Protein AF-A0A3D4HQH6-F1 (afdb_monomer)

Nearest PDB structures (foldseek):
  6vc6-assembly3_C  TM=8.505E-01  e=1.390E-17  Merdibacter massiliensis
  6vc6-assembly2_B  TM=8.434E-01  e=1.869E-17  Merdibacter massiliensis
  6vc6-assembly4_D  TM=8.491E-01  e=3.382E-17  Merdibacter massiliensis
  6vc6-assembly1_A  TM=8.346E-01  e=3.187E-17  Merdibacter massiliensis
  6wbt-assembly1_C  TM=8.442E-01  e=4.922E-15  metagenomes

Structure (mmCIF, N/CA/C/O backbone):
data_AF-A0A3D4HQH6-F1
#
_entry.id   AF-A0A3D4HQH6-F1
#
loop_
_atom_site.group_PDB
_atom_site.id
_atom_site.type_symbol
_atom_site.label_atom_id
_atom_site.label_alt_id
_atom_site.label_comp_id
_atom_site.label_asym_id
_atom_site.label_entity_id
_atom_site.label_seq_id
_atom_site.pdbx_PDB_ins_code
_atom_site.Cartn_x
_atom_site.Cartn_y
_atom_site.Cartn_z
_atom_site.occupancy
_atom_site.B_iso_or_equiv
_atom_site.auth_seq_id
_atom_site.auth_comp_id
_atom_site.auth_asym_id
_atom_site.auth_atom_id
_atom_site.pdbx_PDB_model_num
ATOM 1 N N . MET A 1 1 ? -10.217 -21.465 -7.083 1.00 57.47 1 MET A N 1
ATOM 2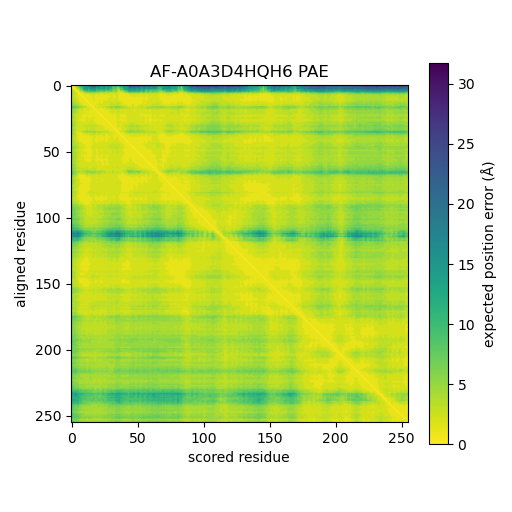 C CA . MET A 1 1 ? -9.020 -20.723 -6.626 1.00 57.47 1 MET A CA 1
ATOM 3 C C . MET A 1 1 ? -7.828 -21.231 -7.415 1.00 57.47 1 MET A C 1
ATOM 5 O O . MET A 1 1 ? -7.822 -22.412 -7.739 1.00 57.47 1 MET A O 1
ATOM 9 N N . LYS A 1 2 ? -6.886 -20.354 -7.784 1.00 69.00 2 LYS A N 1
ATOM 10 C CA . LYS A 1 2 ? -5.636 -20.757 -8.444 1.00 69.00 2 LYS A CA 1
ATOM 11 C C . LYS A 1 2 ? -4.871 -21.681 -7.490 1.00 69.00 2 LYS A C 1
ATOM 13 O O . LYS A 1 2 ? -4.734 -21.342 -6.319 1.00 69.00 2 LYS A O 1
ATOM 18 N N . ASP A 1 3 ? -4.456 -22.848 -7.971 1.00 74.75 3 ASP A N 1
ATOM 19 C CA . ASP A 1 3 ? -3.617 -23.771 -7.204 1.00 74.75 3 ASP A CA 1
ATOM 20 C C . ASP A 1 3 ? -2.158 -23.316 -7.326 1.00 74.75 3 ASP A C 1
ATOM 22 O O . ASP A 1 3 ? -1.603 -23.264 -8.431 1.00 74.75 3 ASP A O 1
ATOM 26 N N . TYR A 1 4 ? -1.563 -22.893 -6.212 1.00 80.31 4 TYR A N 1
ATOM 27 C CA . TYR A 1 4 ? -0.237 -22.282 -6.201 1.00 80.31 4 TYR A CA 1
ATOM 28 C C . TYR A 1 4 ? 0.831 -23.337 -5.926 1.00 80.31 4 TYR A C 1
ATOM 30 O O . TYR A 1 4 ? 1.000 -23.800 -4.804 1.00 80.31 4 TYR A O 1
ATOM 38 N N . LYS A 1 5 ? 1.608 -23.671 -6.960 1.00 84.88 5 LYS A N 1
ATOM 39 C CA . LYS A 1 5 ? 2.820 -24.504 -6.826 1.00 84.88 5 LYS A CA 1
ATOM 40 C C . LYS A 1 5 ? 4.071 -23.695 -6.476 1.00 84.88 5 LYS A C 1
ATOM 42 O O . LYS A 1 5 ? 5.069 -24.255 -6.039 1.00 84.88 5 LYS A O 1
ATOM 47 N N . LYS A 1 6 ? 4.021 -22.392 -6.736 1.00 92.19 6 LYS A N 1
ATOM 48 C CA . LYS A 1 6 ? 5.012 -21.375 -6.390 1.00 92.19 6 LYS A CA 1
ATOM 49 C C . LYS A 1 6 ? 4.301 -20.030 -6.329 1.00 92.19 6 LYS A C 1
ATOM 51 O O . LYS A 1 6 ? 3.263 -19.879 -6.978 1.00 92.19 6 LYS A O 1
ATOM 56 N N . LEU A 1 7 ? 4.876 -19.083 -5.605 1.00 96.31 7 LEU A N 1
ATOM 57 C CA . LEU A 1 7 ? 4.377 -17.722 -5.513 1.00 96.31 7 LEU A CA 1
ATOM 58 C C . LEU A 1 7 ? 5.441 -16.748 -6.016 1.00 96.31 7 LEU A C 1
ATOM 60 O O . LEU A 1 7 ? 6.575 -16.793 -5.546 1.00 96.31 7 LEU A O 1
ATOM 64 N N . LYS A 1 8 ? 5.089 -15.869 -6.958 1.00 97.88 8 LYS A N 1
ATOM 65 C CA . LYS A 1 8 ? 5.950 -14.756 -7.375 1.00 97.88 8 LYS A CA 1
ATOM 66 C C . LYS A 1 8 ? 5.350 -13.421 -6.940 1.00 97.88 8 LYS A C 1
ATOM 68 O O . LYS A 1 8 ? 4.261 -13.056 -7.388 1.00 97.88 8 LYS A O 1
ATOM 73 N N . ILE A 1 9 ? 6.093 -12.677 -6.124 1.00 98.62 9 ILE A N 1
ATOM 74 C CA . ILE A 1 9 ? 5.754 -11.312 -5.716 1.00 98.62 9 ILE A CA 1
ATOM 75 C C . ILE A 1 9 ? 6.767 -10.347 -6.330 1.00 98.62 9 ILE A C 1
ATOM 77 O O . ILE A 1 9 ? 7.974 -10.483 -6.134 1.00 98.62 9 ILE A O 1
ATOM 81 N N . THR A 1 10 ? 6.276 -9.357 -7.064 1.00 98.88 10 THR A N 1
ATOM 82 C CA . THR A 1 10 ? 7.100 -8.307 -7.664 1.00 98.88 10 THR A CA 1
ATOM 83 C C . THR A 1 10 ? 6.857 -6.993 -6.939 1.00 98.88 10 THR A C 1
ATOM 85 O O . THR A 1 10 ? 5.719 -6.560 -6.812 1.00 98.88 10 THR A O 1
ATOM 88 N N . MET A 1 11 ? 7.921 -6.343 -6.480 1.00 98.81 11 MET A N 1
ATOM 89 C CA . MET A 1 11 ? 7.884 -5.032 -5.835 1.00 98.81 11 MET A CA 1
ATOM 90 C C . MET A 1 11 ? 8.456 -3.993 -6.800 1.00 98.81 11 MET A C 1
ATOM 92 O O . MET A 1 11 ? 9.632 -4.069 -7.145 1.00 98.81 11 MET A O 1
ATOM 96 N N . ILE A 1 12 ? 7.638 -3.041 -7.244 1.00 98.81 12 ILE A N 1
ATOM 97 C CA . ILE A 1 12 ? 8.014 -1.971 -8.179 1.00 98.81 12 ILE A CA 1
ATOM 98 C C . ILE A 1 12 ? 8.130 -0.653 -7.409 1.00 98.81 12 ILE A C 1
ATOM 100 O O . ILE A 1 12 ? 7.229 -0.293 -6.648 1.00 98.81 12 ILE A O 1
ATOM 104 N N . GLY A 1 13 ? 9.229 0.073 -7.615 1.00 98.12 13 GLY A N 1
ATOM 105 C CA . GLY A 1 13 ? 9.642 1.162 -6.724 1.00 98.12 13 GLY A CA 1
ATOM 106 C C . GLY A 1 13 ? 10.445 0.641 -5.526 1.00 98.12 13 GLY A C 1
ATOM 107 O O . GLY A 1 13 ? 10.406 1.203 -4.429 1.00 98.12 13 GLY A O 1
ATOM 108 N N . ALA A 1 14 ? 11.139 -0.489 -5.707 1.00 98.19 14 ALA A N 1
ATOM 109 C CA . ALA A 1 14 ? 11.891 -1.152 -4.649 1.00 98.19 14 ALA A CA 1
ATOM 110 C C . ALA A 1 14 ? 13.116 -0.350 -4.175 1.00 98.19 14 ALA A C 1
ATOM 112 O O . ALA A 1 14 ? 13.654 -0.642 -3.112 1.00 98.19 14 ALA A O 1
ATOM 113 N N . GLY A 1 15 ? 13.546 0.688 -4.893 1.00 96.88 15 GLY A N 1
ATOM 114 C CA . GLY A 1 15 ? 14.561 1.640 -4.437 1.00 96.88 15 GLY A CA 1
ATOM 115 C C . GLY A 1 15 ? 14.101 2.509 -3.259 1.00 96.88 15 GLY A C 1
ATOM 116 O O . GLY A 1 15 ? 14.922 3.151 -2.604 1.00 96.88 15 GLY A O 1
ATOM 117 N N . SER A 1 16 ? 12.802 2.515 -2.941 1.00 95.31 16 SER A N 1
ATOM 118 C CA . SER A 1 16 ? 12.267 3.222 -1.779 1.00 95.31 16 SER A CA 1
ATOM 119 C C . SER A 1 16 ? 12.771 2.621 -0.463 1.00 95.31 16 SER A C 1
ATOM 121 O O . SER A 1 16 ? 12.433 1.494 -0.090 1.00 95.31 16 SER A O 1
ATOM 123 N N . THR A 1 17 ? 13.535 3.416 0.287 1.00 91.12 17 THR A N 1
ATOM 124 C CA . THR A 1 17 ? 14.154 3.019 1.561 1.00 91.12 17 THR A CA 1
ATOM 125 C C . THR A 1 17 ? 13.170 2.905 2.723 1.00 91.12 17 THR A C 1
ATOM 127 O O . THR A 1 17 ? 13.521 2.341 3.755 1.00 91.12 17 THR A O 1
ATOM 130 N N . SER A 1 18 ? 11.943 3.410 2.577 1.00 90.12 18 SER A N 1
ATOM 131 C CA . SER A 1 18 ? 10.873 3.228 3.563 1.00 90.12 18 SER A CA 1
ATOM 132 C C . SER A 1 18 ? 9.945 2.067 3.209 1.00 90.12 18 SER A C 1
ATOM 134 O O . SER A 1 18 ? 9.536 1.323 4.095 1.00 90.12 18 SER A O 1
ATOM 136 N N . PHE A 1 19 ? 9.631 1.890 1.923 1.00 95.12 19 PHE A N 1
ATOM 137 C CA . PHE A 1 19 ? 8.688 0.870 1.464 1.00 95.12 19 PHE A CA 1
ATOM 138 C C . PHE A 1 19 ? 9.337 -0.512 1.357 1.00 95.12 19 PHE A C 1
ATOM 140 O O . PHE A 1 19 ? 8.831 -1.471 1.938 1.00 95.12 19 PHE A O 1
ATOM 147 N N . CYS A 1 20 ? 10.471 -0.627 0.654 1.00 96.69 20 CYS A N 1
ATOM 148 C CA . CYS A 1 20 ? 11.048 -1.935 0.353 1.00 96.69 20 CYS A CA 1
ATOM 149 C C . CYS A 1 20 ? 11.423 -2.721 1.619 1.00 96.69 20 CYS A C 1
ATOM 151 O O . CYS A 1 20 ? 11.060 -3.896 1.694 1.00 96.69 20 CYS A O 1
ATOM 153 N N . PRO A 1 21 ? 12.081 -2.125 2.636 1.00 96.00 21 PRO A N 1
ATOM 154 C CA . PRO A 1 21 ? 12.412 -2.853 3.856 1.00 96.00 21 PRO A CA 1
ATOM 155 C C . PRO A 1 21 ? 11.195 -3.374 4.621 1.00 96.00 21 PRO A C 1
ATOM 157 O O . PRO A 1 21 ? 11.196 -4.526 5.052 1.00 96.00 21 PRO A O 1
ATOM 160 N N . ALA A 1 22 ? 10.157 -2.547 4.767 1.00 95.06 22 ALA A N 1
ATOM 161 C CA . ALA A 1 22 ? 8.958 -2.901 5.520 1.00 95.06 22 ALA A CA 1
ATOM 162 C C . ALA A 1 22 ? 8.174 -4.019 4.820 1.00 95.06 22 ALA A C 1
ATOM 164 O O . ALA A 1 22 ? 7.944 -5.074 5.404 1.00 95.06 22 ALA A O 1
ATOM 165 N N . THR A 1 23 ? 7.859 -3.833 3.535 1.00 96.88 23 THR A N 1
ATOM 166 C CA . THR A 1 23 ? 7.094 -4.813 2.757 1.00 96.88 23 THR A CA 1
ATOM 167 C C . THR A 1 23 ? 7.841 -6.137 2.607 1.00 96.88 23 THR A C 1
ATOM 169 O O . THR A 1 23 ? 7.234 -7.196 2.742 1.00 96.88 23 THR A O 1
ATOM 172 N N . LEU A 1 24 ? 9.160 -6.110 2.387 1.00 97.62 24 LEU A N 1
ATOM 173 C CA . LEU A 1 24 ? 9.946 -7.342 2.344 1.00 97.62 24 LEU A CA 1
ATOM 174 C C . LEU A 1 24 ? 9.956 -8.053 3.703 1.00 97.62 24 LEU A C 1
ATOM 176 O O . LEU A 1 24 ? 9.835 -9.274 3.745 1.00 97.62 24 LEU A O 1
ATOM 180 N N . SER A 1 25 ? 10.082 -7.311 4.806 1.00 96.38 25 SER A N 1
ATOM 181 C CA . SER A 1 25 ? 10.057 -7.900 6.150 1.00 96.38 25 SER A CA 1
ATOM 182 C C . SER A 1 25 ? 8.733 -8.615 6.419 1.00 96.38 25 SER A C 1
ATOM 184 O O . SER A 1 25 ? 8.753 -9.761 6.862 1.00 96.38 25 SER A O 1
ATOM 186 N N . ASP A 1 26 ? 7.598 -8.006 6.067 1.00 96.31 26 ASP A N 1
ATOM 187 C CA . ASP A 1 26 ? 6.2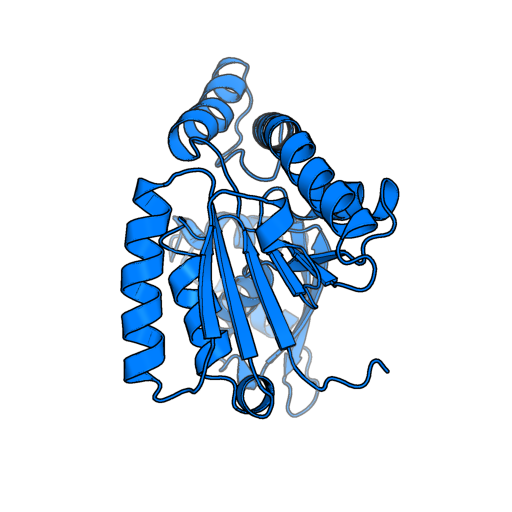80 -8.639 6.205 1.00 96.31 26 ASP A CA 1
ATOM 188 C C . ASP A 1 26 ? 6.172 -9.931 5.378 1.00 96.31 26 ASP A C 1
ATOM 190 O O . ASP A 1 26 ? 5.642 -10.939 5.852 1.00 96.31 26 ASP A O 1
ATOM 194 N N . ILE A 1 27 ? 6.732 -9.939 4.161 1.00 97.06 27 ILE A N 1
ATOM 195 C CA . ILE A 1 27 ? 6.782 -11.138 3.314 1.00 97.06 27 ILE A CA 1
ATOM 196 C C . ILE A 1 27 ? 7.614 -12.245 3.976 1.00 97.06 27 ILE A C 1
ATOM 198 O O . ILE A 1 27 ? 7.174 -13.392 4.029 1.00 97.06 27 ILE A O 1
ATOM 202 N N . LEU A 1 28 ? 8.800 -11.924 4.500 1.00 96.75 28 LEU A N 1
ATOM 203 C CA . LEU A 1 28 ? 9.715 -12.904 5.104 1.00 96.75 28 LEU A CA 1
ATOM 204 C C . LEU A 1 28 ? 9.227 -13.438 6.459 1.00 96.75 28 LEU A C 1
ATOM 206 O O . LEU A 1 28 ? 9.518 -14.581 6.821 1.00 96.75 28 LEU A O 1
ATOM 210 N N . LEU A 1 29 ? 8.478 -12.628 7.207 1.00 96.44 29 LEU A N 1
ATOM 211 C CA . LEU A 1 29 ? 7.930 -13.000 8.512 1.00 96.44 29 LEU A CA 1
ATOM 212 C C . LEU A 1 29 ? 6.599 -13.758 8.411 1.00 96.44 29 LEU A C 1
ATOM 214 O O . LEU A 1 29 ? 6.167 -14.360 9.390 1.00 96.44 29 LEU A O 1
ATOM 218 N N . SER A 1 30 ? 5.961 -13.784 7.240 1.00 96.50 30 SER A N 1
ATOM 219 C CA . SER A 1 30 ? 4.716 -14.525 7.034 1.00 96.50 30 SER A CA 1
ATOM 220 C C . SER A 1 30 ? 4.961 -16.023 6.835 1.00 96.50 30 SER A C 1
ATOM 222 O O . SER A 1 30 ? 5.390 -16.457 5.764 1.00 96.50 30 SER A O 1
ATOM 224 N N . ASP A 1 31 ? 4.612 -16.847 7.824 1.00 94.44 31 ASP A N 1
ATOM 225 C CA . ASP A 1 31 ? 4.693 -18.311 7.695 1.00 94.44 31 ASP A CA 1
ATOM 226 C C . ASP A 1 31 ? 3.833 -18.852 6.546 1.00 94.44 31 ASP A C 1
ATOM 228 O O . ASP A 1 31 ? 4.219 -19.806 5.874 1.00 94.44 31 ASP A O 1
ATOM 232 N N . LEU A 1 32 ? 2.691 -18.213 6.272 1.00 93.38 32 LEU A N 1
ATOM 233 C CA . LEU A 1 32 ? 1.809 -18.613 5.179 1.00 93.38 32 LEU A CA 1
ATOM 234 C C . LEU A 1 32 ? 2.486 -18.431 3.816 1.00 93.38 32 LEU A C 1
ATOM 236 O O . LEU A 1 32 ? 2.475 -19.356 3.006 1.00 93.38 32 LEU A O 1
ATOM 240 N N . LEU A 1 33 ? 3.089 -17.266 3.558 1.00 94.19 33 LEU A N 1
ATOM 241 C CA . LEU A 1 33 ? 3.754 -17.002 2.277 1.00 94.19 33 LEU A CA 1
ATOM 242 C C . LEU A 1 33 ? 4.981 -17.898 2.083 1.00 94.19 33 LEU A C 1
ATOM 244 O O . LEU A 1 33 ? 5.215 -18.382 0.979 1.00 94.19 33 LEU A O 1
ATOM 248 N N . ASN A 1 34 ? 5.717 -18.165 3.164 1.00 94.00 34 ASN A N 1
ATOM 249 C CA . ASN A 1 34 ? 6.915 -19.006 3.147 1.00 94.00 34 ASN A CA 1
ATOM 250 C C . ASN A 1 34 ? 6.609 -20.516 3.216 1.00 94.00 34 ASN A C 1
ATOM 252 O O . ASN A 1 34 ? 7.533 -21.325 3.200 1.00 94.00 34 ASN A O 1
ATOM 256 N N . SER A 1 35 ? 5.333 -20.918 3.271 1.00 92.88 35 SER A N 1
ATOM 257 C CA . SER A 1 35 ? 4.930 -22.330 3.164 1.00 92.88 35 SER A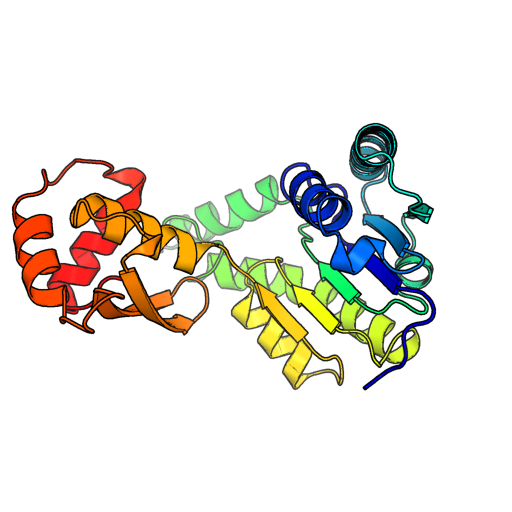 CA 1
ATOM 258 C C . SER A 1 35 ? 5.000 -22.875 1.728 1.00 92.88 35 SER A C 1
ATOM 260 O O . SER A 1 35 ? 4.926 -24.087 1.520 1.00 92.88 35 SER A O 1
ATOM 262 N N . LEU A 1 36 ? 5.159 -21.989 0.738 1.00 92.62 36 LEU A N 1
ATOM 263 C CA . LEU A 1 36 ? 5.304 -22.306 -0.682 1.00 92.62 36 LEU A CA 1
ATOM 264 C C . LEU A 1 36 ? 6.668 -21.827 -1.201 1.00 92.62 36 LEU A C 1
ATOM 266 O O . LEU A 1 36 ? 7.225 -20.877 -0.649 1.00 92.62 36 LEU A O 1
ATOM 270 N N . PRO A 1 37 ? 7.182 -22.399 -2.308 1.00 95.38 37 PRO A N 1
ATOM 271 C CA . PRO A 1 37 ? 8.332 -21.830 -3.003 1.00 95.38 37 PRO A CA 1
ATOM 272 C C . PRO A 1 37 ? 8.058 -20.373 -3.397 1.00 95.38 37 PRO A C 1
ATOM 274 O O . PRO A 1 37 ? 7.161 -20.105 -4.205 1.00 95.38 37 PRO A O 1
ATOM 277 N N . LEU A 1 38 ? 8.829 -19.447 -2.827 1.00 97.06 38 LEU A N 1
ATOM 278 C CA . LEU A 1 38 ? 8.626 -18.008 -2.964 1.00 97.06 38 LEU A CA 1
ATOM 279 C C . LEU A 1 38 ? 9.722 -17.386 -3.837 1.00 97.06 38 LEU A C 1
ATOM 281 O O . LEU A 1 38 ? 10.916 -17.546 -3.588 1.00 97.06 38 LEU A O 1
ATOM 285 N N . GLU A 1 39 ? 9.306 -16.644 -4.858 1.00 98.12 39 GLU A N 1
ATOM 286 C CA . GLU A 1 39 ? 10.163 -15.790 -5.674 1.00 98.12 39 GLU A CA 1
ATOM 287 C C . GLU A 1 39 ? 9.802 -14.323 -5.419 1.00 98.12 39 GLU A C 1
ATOM 289 O O . GLU A 1 39 ? 8.646 -13.928 -5.579 1.00 98.12 39 GLU A O 1
ATOM 294 N N . VAL A 1 40 ? 10.791 -13.510 -5.046 1.00 98.62 40 VAL A N 1
ATOM 295 C CA . VAL A 1 40 ? 10.628 -12.066 -4.846 1.00 98.62 40 VAL A CA 1
ATOM 296 C C . VAL A 1 40 ? 11.494 -11.323 -5.853 1.00 98.62 40 VAL A C 1
ATOM 298 O O . VAL A 1 40 ? 12.708 -11.519 -5.909 1.00 98.62 40 VAL A O 1
ATOM 301 N N . CYS A 1 41 ? 10.863 -10.459 -6.643 1.00 98.81 41 CYS A N 1
ATOM 302 C CA . CYS A 1 41 ? 11.536 -9.589 -7.598 1.00 98.81 41 CYS A CA 1
ATOM 303 C C . CYS A 1 41 ? 11.492 -8.141 -7.108 1.00 98.81 41 CYS A C 1
ATOM 305 O O . CYS A 1 41 ? 10.408 -7.589 -6.924 1.00 98.81 41 CYS A O 1
ATOM 307 N N . LEU A 1 42 ? 12.653 -7.508 -6.968 1.00 98.81 42 LEU A N 1
ATOM 308 C CA . LEU A 1 42 ? 12.772 -6.076 -6.704 1.00 98.81 42 LEU A CA 1
ATOM 309 C C . LEU A 1 42 ? 13.007 -5.333 -8.019 1.00 98.81 42 LEU A C 1
ATOM 311 O O . LEU A 1 42 ? 13.970 -5.611 -8.730 1.00 98.81 42 LEU A O 1
ATOM 315 N N . MET A 1 43 ? 12.140 -4.385 -8.350 1.00 98.81 43 MET A N 1
ATOM 316 C CA . MET A 1 43 ? 12.259 -3.582 -9.560 1.00 98.81 43 MET A CA 1
ATOM 317 C C . MET A 1 43 ? 12.254 -2.096 -9.225 1.00 98.81 43 MET A C 1
ATOM 319 O O . MET A 1 43 ? 11.434 -1.614 -8.441 1.00 98.81 43 MET A O 1
ATOM 323 N N . ASP A 1 44 ? 13.185 -1.374 -9.833 1.00 98.62 44 ASP A N 1
ATOM 324 C CA . ASP A 1 44 ? 13.224 0.083 -9.835 1.00 98.62 44 ASP A CA 1
ATOM 325 C C . ASP A 1 44 ? 13.850 0.575 -11.144 1.00 98.62 44 ASP A C 1
ATOM 327 O O . ASP A 1 44 ? 14.523 -0.186 -11.834 1.00 98.62 44 ASP A O 1
ATOM 331 N N . ILE A 1 45 ? 13.650 1.843 -11.485 1.00 97.81 45 ILE A N 1
ATOM 332 C CA . ILE A 1 45 ? 14.334 2.486 -12.613 1.00 97.81 45 ILE A CA 1
ATOM 333 C C . ILE A 1 45 ? 15.666 3.115 -12.177 1.00 97.81 45 ILE A C 1
ATOM 335 O O . ILE A 1 45 ? 16.571 3.272 -12.998 1.00 97.81 45 ILE A O 1
ATOM 339 N N . ASP A 1 46 ? 15.815 3.446 -10.890 1.00 97.81 46 ASP A N 1
ATOM 340 C CA . ASP A 1 46 ? 17.064 3.939 -10.316 1.00 97.81 46 ASP A CA 1
ATOM 341 C C . ASP A 1 46 ? 17.939 2.763 -9.872 1.00 97.81 46 ASP A C 1
ATOM 343 O O . ASP A 1 46 ? 17.734 2.131 -8.831 1.00 97.81 46 ASP A O 1
ATOM 347 N N . LYS A 1 47 ? 18.982 2.503 -10.664 1.00 98.12 47 LYS A N 1
ATOM 348 C CA . LYS A 1 47 ? 19.958 1.445 -10.398 1.00 98.12 47 LYS A CA 1
ATOM 349 C C . LYS A 1 47 ? 20.627 1.576 -9.032 1.00 98.12 47 LYS A C 1
ATOM 351 O O . LYS A 1 47 ? 20.804 0.572 -8.348 1.00 98.12 47 LYS A O 1
ATOM 356 N N . ARG A 1 48 ? 21.010 2.787 -8.628 1.00 97.44 48 ARG A N 1
ATOM 357 C CA . ARG A 1 48 ? 21.745 3.002 -7.378 1.00 97.44 48 ARG A CA 1
ATOM 358 C C . ARG A 1 48 ? 20.839 2.746 -6.179 1.00 97.44 48 ARG A C 1
ATOM 360 O O . ARG A 1 48 ? 21.272 2.119 -5.214 1.00 97.44 48 ARG A O 1
ATOM 367 N N . ALA A 1 49 ? 19.599 3.222 -6.234 1.00 96.81 49 ALA A N 1
ATOM 368 C CA . ALA A 1 49 ? 18.620 2.952 -5.188 1.00 96.81 49 ALA A CA 1
ATOM 369 C C . ALA A 1 49 ? 18.313 1.445 -5.100 1.00 96.81 49 ALA A C 1
ATOM 371 O O . ALA A 1 49 ? 18.320 0.872 -4.008 1.00 96.81 49 ALA A O 1
ATOM 372 N N . LEU A 1 50 ? 18.142 0.780 -6.248 1.00 98.38 50 LEU A N 1
ATOM 373 C CA . LEU A 1 50 ? 17.886 -0.657 -6.309 1.00 98.38 50 LEU A CA 1
ATOM 374 C C . LEU A 1 50 ? 19.043 -1.498 -5.757 1.00 98.38 50 LEU A C 1
ATOM 376 O O . LEU A 1 50 ? 18.796 -2.485 -5.067 1.00 98.38 50 LEU A O 1
ATOM 380 N N . GLU A 1 51 ? 20.296 -1.122 -6.023 1.00 98.19 51 GLU A N 1
ATOM 381 C CA . GLU A 1 51 ? 21.482 -1.793 -5.469 1.00 98.19 51 GLU A CA 1
ATOM 382 C C . GLU A 1 51 ? 21.471 -1.772 -3.932 1.00 98.19 51 GLU A C 1
ATOM 384 O O . GLU A 1 51 ? 21.720 -2.798 -3.295 1.00 98.19 51 GLU A O 1
ATOM 389 N N . VAL A 1 52 ? 21.115 -0.632 -3.326 1.00 97.81 52 VAL A N 1
ATOM 390 C CA . VAL A 1 52 ? 21.002 -0.497 -1.864 1.00 97.81 52 VAL A CA 1
ATOM 391 C C . VAL A 1 52 ? 19.907 -1.411 -1.315 1.00 97.81 52 VAL A C 1
ATOM 393 O O . VAL A 1 52 ? 20.151 -2.167 -0.371 1.00 97.81 52 VAL A O 1
ATOM 396 N N . SER A 1 53 ? 18.718 -1.381 -1.919 1.00 97.81 53 SER A N 1
ATOM 397 C CA . SER A 1 53 ? 17.597 -2.224 -1.495 1.00 97.81 53 SER A CA 1
ATOM 398 C C . SER A 1 53 ? 17.861 -3.714 -1.706 1.00 97.81 53 SER A C 1
ATOM 400 O O . SER A 1 53 ? 17.500 -4.519 -0.852 1.00 97.81 53 SER A O 1
ATOM 402 N N . THR A 1 54 ? 18.549 -4.093 -2.786 1.00 98.19 54 THR A N 1
ATOM 403 C CA . THR A 1 54 ? 18.939 -5.487 -3.054 1.00 98.19 54 THR A CA 1
ATOM 404 C C . THR A 1 54 ? 19.903 -5.987 -1.981 1.00 98.19 54 THR A C 1
ATOM 406 O O . THR A 1 54 ? 19.661 -7.028 -1.376 1.00 98.19 54 THR A O 1
ATOM 409 N N . ALA A 1 55 ? 20.940 -5.208 -1.657 1.00 97.75 55 ALA A N 1
ATOM 410 C CA . ALA A 1 55 ? 21.899 -5.570 -0.615 1.00 97.75 55 ALA A CA 1
ATOM 411 C C . ALA A 1 55 ? 21.254 -5.671 0.780 1.00 97.75 55 ALA A C 1
ATOM 413 O O . ALA A 1 55 ? 21.668 -6.487 1.608 1.00 97.75 55 ALA A O 1
ATOM 414 N N . TYR A 1 56 ? 20.247 -4.839 1.066 1.00 97.44 56 TYR A N 1
ATOM 415 C CA . TYR A 1 56 ? 19.428 -4.979 2.269 1.00 97.44 56 TYR A CA 1
ATOM 416 C C . TYR A 1 56 ? 18.618 -6.282 2.236 1.00 97.44 56 TYR A C 1
ATOM 418 O O . TYR A 1 56 ? 18.651 -7.054 3.194 1.00 97.44 56 TYR A O 1
ATOM 426 N N . ALA A 1 57 ? 17.931 -6.543 1.125 1.00 97.69 57 ALA A N 1
ATOM 427 C CA . ALA A 1 57 ? 17.037 -7.676 0.967 1.00 97.69 57 ALA A CA 1
ATOM 428 C C . ALA A 1 57 ? 17.760 -9.024 1.079 1.00 97.69 57 ALA A C 1
ATOM 430 O O . ALA A 1 57 ? 17.290 -9.912 1.785 1.00 97.69 57 ALA A O 1
ATOM 431 N N . GLU A 1 58 ? 18.941 -9.157 0.476 1.00 97.06 58 GLU A N 1
ATOM 432 C CA . GLU A 1 58 ? 19.780 -10.356 0.591 1.00 97.06 58 GLU A CA 1
ATOM 433 C C . GLU A 1 58 ? 20.167 -10.648 2.048 1.00 97.06 58 GLU A C 1
ATOM 435 O O . GLU A 1 58 ? 20.121 -11.794 2.504 1.00 97.06 58 GLU A O 1
ATOM 440 N N . LYS A 1 59 ? 20.507 -9.604 2.817 1.00 97.12 59 LYS A N 1
ATOM 441 C CA . LYS A 1 59 ? 20.797 -9.745 4.250 1.00 97.12 59 LYS A CA 1
ATOM 442 C C . LYS A 1 59 ? 19.548 -10.125 5.037 1.00 97.12 59 LYS A C 1
ATOM 444 O O . LYS A 1 59 ? 19.638 -10.986 5.906 1.00 97.12 59 LYS A O 1
ATOM 449 N N . ALA A 1 60 ? 18.407 -9.506 4.735 1.00 96.94 60 ALA A N 1
ATOM 450 C CA . ALA A 1 60 ? 17.141 -9.793 5.400 1.00 96.94 60 ALA A CA 1
ATOM 451 C C . ALA A 1 60 ? 16.712 -11.254 5.190 1.00 96.94 60 ALA A C 1
ATOM 453 O O . ALA A 1 60 ? 16.396 -11.929 6.164 1.00 96.94 60 ALA A O 1
ATOM 454 N N . VAL A 1 61 ? 16.797 -11.772 3.957 1.00 96.56 61 VAL A N 1
ATOM 455 C CA . VAL A 1 61 ? 16.509 -13.184 3.637 1.00 96.56 61 VAL A CA 1
ATOM 456 C C . VAL A 1 61 ? 17.413 -14.121 4.437 1.00 96.56 61 VAL A C 1
ATOM 458 O O . VAL A 1 61 ? 16.928 -15.071 5.048 1.00 96.56 61 VAL A O 1
ATOM 461 N N . LYS A 1 62 ? 18.720 -13.826 4.493 1.00 95.50 62 LYS A N 1
ATOM 462 C CA . LYS A 1 62 ? 19.682 -14.631 5.257 1.00 95.50 62 LYS A CA 1
ATOM 463 C C . LYS A 1 62 ? 19.374 -14.641 6.756 1.00 95.50 62 LYS A C 1
ATOM 465 O O . LYS A 1 62 ? 19.483 -15.687 7.380 1.00 95.50 62 LYS A O 1
ATOM 470 N N . ILE A 1 63 ? 19.022 -13.489 7.329 1.00 96.50 63 ILE A N 1
ATOM 471 C CA . ILE A 1 63 ? 18.691 -13.357 8.757 1.00 96.50 63 ILE A CA 1
ATOM 472 C C . ILE A 1 63 ? 17.372 -14.059 9.087 1.00 96.50 63 ILE A C 1
ATOM 474 O O . ILE A 1 63 ? 17.258 -14.664 10.146 1.00 96.50 63 ILE A O 1
ATOM 478 N N . ALA A 1 64 ? 16.386 -13.977 8.195 1.00 94.94 64 ALA A N 1
ATOM 479 C CA . ALA A 1 64 ? 15.090 -14.622 8.374 1.00 94.94 64 ALA A CA 1
ATOM 480 C C . ALA A 1 64 ? 15.137 -16.148 8.168 1.00 94.94 64 ALA A C 1
ATOM 482 O O . ALA A 1 64 ? 14.135 -16.812 8.416 1.00 94.94 64 ALA A O 1
ATOM 483 N N . GLU A 1 65 ? 16.268 -16.688 7.692 1.00 94.44 65 GLU A N 1
ATOM 484 C CA . GLU A 1 65 ? 16.475 -18.116 7.416 1.00 94.44 65 GLU A CA 1
ATOM 485 C C . GLU A 1 65 ? 15.378 -18.715 6.511 1.00 94.44 65 GLU A C 1
ATOM 487 O O . GLU A 1 65 ? 14.942 -19.853 6.686 1.00 94.44 65 GLU A O 1
ATOM 492 N N . ARG A 1 66 ? 14.916 -17.934 5.523 1.00 91.12 66 ARG A N 1
ATOM 493 C CA . ARG A 1 66 ? 13.890 -18.353 4.555 1.00 91.12 66 ARG A CA 1
ATOM 494 C C . ARG A 1 66 ? 14.512 -18.768 3.222 1.00 91.12 66 ARG A C 1
ATOM 496 O O . ARG A 1 66 ? 15.432 -18.117 2.729 1.00 91.12 66 ARG A O 1
ATOM 503 N N . ASP A 1 67 ? 13.955 -19.806 2.602 1.00 91.06 67 ASP A N 1
ATOM 504 C CA . ASP A 1 67 ? 14.315 -20.244 1.247 1.00 91.06 67 ASP A CA 1
ATOM 505 C C . ASP A 1 67 ? 13.530 -19.439 0.197 1.00 91.06 67 ASP A C 1
ATOM 507 O O . ASP A 1 67 ? 12.512 -19.880 -0.340 1.00 91.06 67 ASP A O 1
ATOM 511 N N . VAL A 1 68 ? 13.967 -18.196 -0.029 1.00 95.88 68 VAL A N 1
ATOM 512 C CA . VAL A 1 68 ? 13.350 -17.261 -0.981 1.00 95.88 68 VAL A CA 1
ATOM 513 C C . VAL A 1 68 ? 14.281 -17.022 -2.156 1.00 95.88 68 VAL A C 1
ATOM 515 O O . VAL A 1 68 ? 15.420 -16.579 -1.995 1.00 95.88 68 VAL A O 1
ATOM 518 N N . LYS A 1 69 ? 13.765 -17.218 -3.370 1.00 97.19 69 LYS A N 1
ATOM 519 C CA . LYS A 1 69 ? 14.461 -16.814 -4.589 1.00 97.19 69 LYS A CA 1
ATOM 520 C C . LYS A 1 69 ? 14.311 -15.305 -4.787 1.00 97.19 69 LYS A C 1
ATOM 522 O O . LYS A 1 69 ? 13.338 -14.839 -5.378 1.00 97.19 69 LYS A O 1
ATOM 527 N N . LEU A 1 70 ? 15.288 -14.551 -4.300 1.00 98.19 70 LEU A N 1
ATOM 528 C CA . LEU A 1 70 ? 15.364 -13.098 -4.440 1.00 98.19 70 LEU A CA 1
ATOM 529 C C . LEU A 1 70 ? 16.180 -12.704 -5.678 1.00 98.19 70 LEU A C 1
ATOM 531 O O . LEU A 1 70 ? 17.250 -13.259 -5.922 1.00 98.19 70 LEU A O 1
ATOM 535 N N . TRP A 1 71 ? 15.701 -11.724 -6.439 1.00 98.62 71 TRP A N 1
ATOM 536 C CA . TRP A 1 71 ? 16.471 -11.089 -7.510 1.00 98.62 71 TRP A CA 1
ATOM 537 C C . TRP A 1 71 ? 15.974 -9.668 -7.783 1.00 98.62 71 TRP A C 1
ATOM 539 O O . TRP A 1 71 ? 14.892 -9.282 -7.337 1.00 98.62 71 TRP A O 1
ATOM 549 N N . SER A 1 72 ? 16.766 -8.882 -8.511 1.00 98.75 72 SER A N 1
ATOM 550 C CA . SER A 1 72 ? 16.411 -7.512 -8.873 1.00 98.75 72 SER A CA 1
ATOM 551 C C . SER A 1 72 ? 16.656 -7.200 -10.347 1.00 98.75 72 SER A C 1
ATOM 553 O O . SER A 1 72 ? 17.449 -7.865 -11.017 1.00 98.75 72 SER A O 1
ATOM 555 N N . THR A 1 73 ? 15.926 -6.222 -10.884 1.00 98.81 73 THR A N 1
ATOM 556 C CA . THR A 1 73 ? 16.006 -5.819 -12.295 1.00 98.81 73 THR A CA 1
ATOM 557 C C . THR A 1 73 ? 15.588 -4.367 -12.503 1.00 98.81 73 THR A C 1
ATOM 559 O O . THR A 1 73 ? 14.820 -3.818 -11.719 1.00 98.81 73 THR A O 1
ATOM 562 N N . LEU A 1 74 ? 16.062 -3.766 -13.596 1.00 98.75 74 LEU A N 1
ATOM 563 C CA . LEU A 1 74 ? 15.571 -2.477 -14.103 1.00 98.75 74 LEU A CA 1
ATOM 564 C C . LEU A 1 74 ? 14.490 -2.645 -15.184 1.00 98.75 74 LEU A C 1
ATOM 566 O O . LEU A 1 74 ? 13.906 -1.671 -15.646 1.00 98.75 74 LEU A O 1
ATOM 570 N N . ASP A 1 75 ? 14.253 -3.883 -15.619 1.00 98.75 75 ASP A N 1
ATOM 571 C CA . ASP A 1 75 ? 13.340 -4.228 -16.704 1.00 98.75 75 ASP A CA 1
ATOM 572 C C . ASP A 1 75 ? 11.958 -4.601 -16.154 1.00 98.75 75 ASP A C 1
ATOM 574 O O . ASP A 1 75 ? 11.809 -5.573 -15.404 1.00 98.75 75 ASP A O 1
ATOM 578 N N . LEU A 1 76 ? 10.949 -3.808 -16.522 1.00 98.81 76 LEU A N 1
ATOM 579 C CA . LEU A 1 76 ? 9.573 -3.971 -16.056 1.00 98.81 76 LEU A CA 1
ATOM 580 C C . LEU A 1 76 ? 8.972 -5.309 -16.505 1.00 98.81 76 LEU A C 1
ATOM 582 O O . LEU A 1 76 ? 8.351 -5.999 -15.698 1.00 98.81 76 LEU A O 1
ATOM 586 N N . ASP A 1 77 ? 9.191 -5.707 -17.757 1.00 98.81 77 ASP A N 1
ATOM 587 C CA . ASP A 1 77 ? 8.603 -6.919 -18.332 1.00 98.81 77 ASP A CA 1
ATOM 588 C C . ASP A 1 77 ? 9.113 -8.174 -17.632 1.00 98.81 77 ASP A C 1
ATOM 590 O O . ASP A 1 77 ? 8.331 -9.033 -17.218 1.00 98.81 77 ASP A O 1
ATOM 594 N N . ALA A 1 78 ? 10.426 -8.268 -17.433 1.00 98.69 78 ALA A N 1
ATOM 595 C CA . ALA A 1 78 ? 11.053 -9.323 -16.657 1.00 98.69 78 ALA A CA 1
ATOM 596 C C . ALA A 1 78 ? 10.467 -9.367 -15.241 1.00 98.69 78 ALA A C 1
ATOM 598 O O . ALA A 1 78 ? 10.117 -10.450 -14.746 1.00 98.69 78 ALA A O 1
ATOM 599 N N . ALA A 1 79 ? 10.318 -8.200 -14.607 1.00 98.75 79 ALA A N 1
ATOM 600 C CA . ALA A 1 79 ? 9.788 -8.090 -13.258 1.00 98.75 79 ALA A CA 1
ATOM 601 C C . ALA A 1 79 ? 8.355 -8.630 -13.163 1.00 98.75 79 ALA A C 1
ATOM 603 O O . ALA A 1 79 ? 8.091 -9.497 -12.326 1.00 98.75 79 ALA A O 1
ATOM 604 N N . VAL A 1 80 ? 7.437 -8.197 -14.032 1.00 98.75 80 VAL A N 1
ATOM 605 C CA . VAL A 1 80 ? 6.014 -8.575 -13.935 1.00 98.75 80 VAL A CA 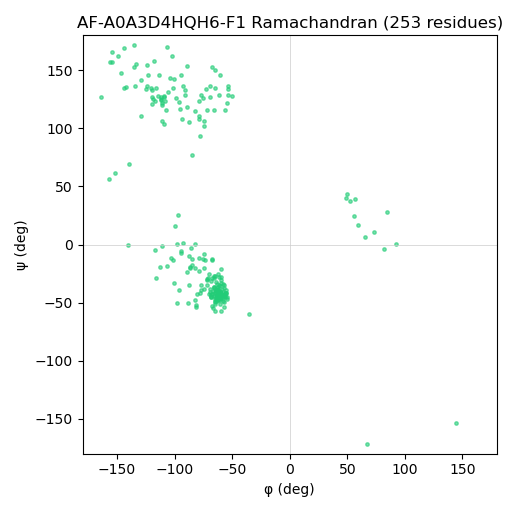1
ATOM 606 C C . VAL A 1 80 ? 5.692 -9.943 -14.535 1.00 98.75 80 VAL A C 1
ATOM 608 O O . VAL A 1 80 ? 4.691 -10.550 -14.158 1.00 98.75 80 VAL A O 1
ATOM 611 N N . LYS A 1 81 ? 6.536 -10.486 -15.421 1.00 98.56 81 LYS A N 1
ATOM 612 C CA . LYS A 1 81 ? 6.269 -11.757 -16.110 1.00 98.56 81 LYS A CA 1
ATOM 613 C C . LYS A 1 81 ? 5.968 -12.898 -15.146 1.00 98.56 81 LYS A C 1
ATOM 615 O O . LYS A 1 81 ? 6.809 -13.258 -14.319 1.00 98.56 81 LYS A O 1
ATOM 620 N N . ASN A 1 82 ? 4.792 -13.510 -15.303 1.00 96.88 82 ASN A N 1
ATOM 621 C CA . ASN A 1 82 ? 4.276 -14.574 -14.437 1.00 96.88 82 ASN A CA 1
ATOM 622 C C . ASN A 1 82 ? 4.203 -14.206 -12.940 1.00 96.88 82 ASN A C 1
ATOM 624 O O . ASN A 1 82 ? 4.285 -15.106 -12.104 1.00 96.88 82 ASN A O 1
ATOM 628 N N . ALA A 1 83 ? 4.110 -12.921 -12.583 1.00 98.25 83 ALA A N 1
ATOM 629 C CA . ALA A 1 83 ? 3.846 -12.519 -11.205 1.00 98.25 83 ALA A CA 1
ATOM 630 C C . ALA A 1 83 ? 2.445 -12.976 -10.765 1.00 98.25 83 ALA A C 1
ATOM 632 O O . ALA A 1 83 ? 1.530 -13.092 -11.580 1.00 98.25 83 ALA A O 1
ATOM 633 N N . ASP A 1 84 ? 2.285 -13.236 -9.472 1.00 97.69 84 ASP A N 1
ATOM 634 C CA . ASP A 1 84 ? 0.985 -13.480 -8.839 1.00 97.69 84 ASP A CA 1
ATOM 635 C C . ASP A 1 84 ? 0.492 -12.225 -8.111 1.00 97.69 84 ASP A C 1
ATOM 637 O O . ASP A 1 84 ? -0.705 -11.933 -8.091 1.00 97.69 84 ASP A O 1
ATOM 641 N N . PHE A 1 85 ? 1.434 -11.455 -7.566 1.00 98.38 85 PHE A N 1
ATOM 642 C CA . PHE A 1 85 ? 1.196 -10.161 -6.942 1.00 98.38 85 PHE A CA 1
ATOM 643 C C . PHE A 1 85 ? 2.236 -9.157 -7.426 1.00 98.38 85 PHE A C 1
ATOM 645 O O . PHE A 1 85 ? 3.430 -9.461 -7.482 1.00 98.38 85 PHE A O 1
ATOM 652 N N . VAL A 1 86 ? 1.782 -7.951 -7.743 1.00 98.81 86 VAL A N 1
ATOM 653 C CA . VAL A 1 86 ? 2.629 -6.802 -8.057 1.00 98.81 86 VAL A CA 1
ATOM 654 C C . VAL A 1 86 ? 2.313 -5.714 -7.041 1.00 98.81 86 VAL A C 1
ATOM 656 O O . VAL A 1 86 ? 1.166 -5.297 -6.926 1.00 98.81 86 VAL A O 1
ATOM 659 N N . ILE A 1 87 ? 3.311 -5.276 -6.279 1.00 98.75 87 ILE A N 1
ATOM 660 C CA . ILE A 1 87 ? 3.174 -4.249 -5.245 1.00 98.75 87 ILE A CA 1
ATOM 661 C C . ILE A 1 87 ? 3.908 -2.994 -5.715 1.00 98.75 87 ILE A C 1
ATOM 663 O O . ILE A 1 87 ? 5.105 -3.059 -5.994 1.00 98.75 87 ILE A O 1
ATOM 667 N N . THR A 1 88 ? 3.215 -1.860 -5.813 1.00 98.50 88 THR A N 1
ATOM 668 C CA . THR A 1 88 ? 3.770 -0.617 -6.377 1.00 98.50 88 THR A CA 1
ATOM 669 C C . THR A 1 88 ? 3.894 0.488 -5.338 1.00 98.50 88 THR A C 1
ATOM 671 O O . THR A 1 88 ? 2.911 0.879 -4.710 1.00 98.50 88 THR A O 1
ATOM 674 N N . ALA A 1 89 ? 5.082 1.074 -5.228 1.00 97.44 89 ALA A N 1
ATOM 675 C CA . ALA A 1 89 ? 5.334 2.313 -4.497 1.00 97.44 89 ALA A CA 1
ATOM 676 C C . ALA A 1 89 ? 6.320 3.183 -5.289 1.00 97.44 89 ALA A C 1
ATOM 678 O O . ALA A 1 89 ? 7.480 3.340 -4.911 1.00 97.44 89 ALA A O 1
ATOM 679 N N . ILE A 1 90 ? 5.862 3.701 -6.428 1.00 97.00 90 ILE A N 1
ATOM 680 C CA . ILE A 1 90 ? 6.690 4.470 -7.359 1.00 97.00 90 ILE A CA 1
ATOM 681 C C . ILE A 1 90 ? 6.568 5.966 -7.089 1.00 97.00 90 ILE A C 1
ATOM 683 O O . ILE A 1 90 ? 5.509 6.445 -6.709 1.00 97.00 90 ILE A O 1
ATOM 687 N N . GLU A 1 91 ? 7.652 6.703 -7.300 1.00 94.25 91 GLU A N 1
ATOM 688 C CA . GLU A 1 91 ? 7.631 8.158 -7.439 1.00 94.25 91 GLU A CA 1
ATOM 689 C C . GLU A 1 91 ? 8.957 8.599 -8.059 1.00 94.25 91 GLU A C 1
ATOM 691 O O . GLU A 1 91 ? 10.026 8.274 -7.539 1.00 94.25 91 GLU A O 1
ATOM 696 N N . VAL A 1 92 ? 8.905 9.359 -9.151 1.00 92.88 92 VAL A N 1
ATOM 697 C CA . VAL A 1 92 ? 10.110 9.877 -9.814 1.00 92.88 92 VAL A CA 1
ATOM 698 C C . VAL A 1 92 ? 10.445 11.239 -9.222 1.00 92.88 92 VAL A C 1
ATOM 700 O O . VAL A 1 92 ? 9.576 12.095 -9.156 1.00 92.88 92 VAL A O 1
ATOM 703 N N . ASP A 1 93 ? 11.687 11.457 -8.781 1.00 92.69 93 ASP A N 1
ATOM 704 C CA . ASP A 1 93 ? 12.156 12.731 -8.203 1.00 92.69 93 ASP A CA 1
ATOM 705 C C . ASP A 1 93 ? 11.233 13.319 -7.115 1.00 92.69 93 ASP A C 1
ATOM 707 O O . ASP A 1 93 ? 11.037 14.537 -7.025 1.00 92.69 93 ASP A O 1
ATOM 711 N N . ARG A 1 94 ? 10.684 12.448 -6.254 1.00 90.88 94 ARG A N 1
ATOM 712 C CA . ARG A 1 94 ? 9.655 12.762 -5.244 1.00 90.88 94 ARG A CA 1
ATOM 713 C C . ARG A 1 94 ? 9.788 14.139 -4.613 1.00 90.88 94 ARG A C 1
ATOM 715 O O . ARG A 1 94 ? 8.869 14.945 -4.675 1.00 90.88 94 ARG A O 1
ATOM 722 N N . TYR A 1 95 ? 10.920 14.414 -3.968 1.00 91.81 95 TYR A N 1
ATOM 723 C CA . TYR A 1 95 ? 11.090 15.643 -3.191 1.00 91.81 95 TYR A CA 1
ATOM 724 C C . TYR A 1 95 ? 11.132 16.901 -4.060 1.00 91.81 95 TYR A C 1
ATOM 726 O O . TYR A 1 95 ? 10.680 17.960 -3.622 1.00 91.81 95 TYR A O 1
ATOM 734 N N . HIS A 1 96 ? 11.642 16.789 -5.287 1.00 94.31 96 HIS A N 1
ATOM 735 C CA . HIS A 1 96 ? 11.664 17.896 -6.231 1.00 94.31 96 HIS A CA 1
ATOM 736 C C . HIS A 1 96 ? 10.240 18.273 -6.645 1.00 94.31 96 HIS A C 1
ATOM 738 O O . HIS A 1 96 ? 9.822 19.418 -6.453 1.00 94.31 96 HIS A O 1
ATOM 744 N N . TYR A 1 97 ? 9.462 17.305 -7.133 1.00 94.00 97 TYR A N 1
ATOM 745 C CA . TYR A 1 97 ? 8.099 17.581 -7.578 1.00 94.00 97 TYR A CA 1
ATOM 746 C C . TYR A 1 97 ? 7.140 17.863 -6.429 1.00 94.00 97 TYR A C 1
ATOM 748 O O . TYR A 1 97 ? 6.296 18.743 -6.557 1.00 94.00 97 TYR A O 1
ATOM 756 N N . TRP A 1 98 ? 7.306 17.214 -5.279 1.00 92.12 98 TRP A N 1
ATOM 757 C CA . TRP A 1 98 ? 6.480 17.493 -4.108 1.00 92.12 98 TRP A CA 1
ATOM 758 C C . TRP A 1 98 ? 6.648 18.936 -3.614 1.00 92.12 98 TRP A C 1
ATOM 760 O O . TRP A 1 98 ? 5.672 19.616 -3.293 1.00 92.12 98 TRP A O 1
ATOM 770 N N . SER A 1 99 ? 7.880 19.458 -3.646 1.00 93.19 99 SER A N 1
ATOM 771 C CA . SER A 1 99 ? 8.149 20.877 -3.384 1.00 93.19 99 SER A CA 1
ATOM 772 C C . SER A 1 99 ? 7.381 21.786 -4.356 1.00 93.19 99 SER A C 1
ATOM 774 O O . SER A 1 99 ? 6.783 22.785 -3.948 1.00 93.19 99 SER A O 1
ATOM 776 N N . MET A 1 100 ? 7.314 21.417 -5.639 1.00 93.44 100 MET A N 1
ATOM 777 C CA . MET A 1 100 ? 6.540 22.150 -6.647 1.00 93.44 100 MET A CA 1
ATOM 778 C C . MET A 1 100 ? 5.026 22.044 -6.422 1.00 93.44 100 MET A C 1
ATOM 780 O O . MET A 1 100 ? 4.337 23.064 -6.493 1.00 93.44 100 MET A O 1
ATOM 784 N N . ASP A 1 101 ? 4.511 20.858 -6.095 1.00 93.25 101 ASP A N 1
ATOM 785 C CA . ASP A 1 101 ? 3.092 20.624 -5.796 1.00 93.25 101 ASP A CA 1
ATOM 786 C C . ASP A 1 101 ? 2.611 21.462 -4.617 1.00 93.25 101 ASP A C 1
ATOM 788 O O . ASP A 1 101 ? 1.448 21.863 -4.566 1.00 93.25 101 ASP A O 1
ATOM 792 N N . PHE A 1 102 ? 3.502 21.755 -3.673 1.00 92.12 102 PHE A N 1
ATOM 793 C CA . PHE A 1 102 ? 3.226 22.651 -2.564 1.00 92.12 102 PHE A CA 1
ATOM 794 C C . PHE A 1 102 ? 3.373 24.130 -2.954 1.00 92.12 102 PHE A C 1
ATOM 796 O O . PHE A 1 102 ? 2.451 24.930 -2.762 1.00 92.12 102 PHE A O 1
ATOM 803 N N . HIS A 1 103 ? 4.524 24.522 -3.507 1.00 92.56 103 HIS A N 1
ATOM 804 C CA . HIS A 1 103 ? 4.856 25.933 -3.703 1.00 92.56 103 HIS A CA 1
ATOM 805 C C . HIS A 1 103 ? 4.139 26.586 -4.886 1.00 92.56 103 HIS A C 1
ATOM 807 O O . HIS A 1 103 ? 3.797 27.767 -4.789 1.00 92.56 103 HIS A O 1
ATOM 813 N N . ILE A 1 104 ? 3.896 25.865 -5.986 1.00 94.19 104 ILE A N 1
ATOM 814 C CA . ILE A 1 104 ? 3.254 26.439 -7.175 1.00 94.19 104 ILE A CA 1
ATOM 815 C C . ILE A 1 104 ? 1.815 26.856 -6.853 1.00 94.19 104 ILE A C 1
ATOM 817 O O . ILE A 1 104 ? 1.538 28.050 -6.964 1.00 94.19 104 ILE A O 1
ATOM 821 N N . PRO A 1 105 ? 0.910 25.979 -6.367 1.00 94.62 105 PRO A N 1
ATOM 822 C CA . PRO A 1 105 ? -0.457 26.391 -6.034 1.00 94.62 105 PRO A CA 1
ATOM 823 C C . PRO A 1 105 ? -0.503 27.525 -5.007 1.00 94.62 105 PRO A C 1
ATOM 825 O O . PRO A 1 105 ? -1.329 28.432 -5.117 1.00 94.62 105 PRO A O 1
ATOM 828 N N . ARG A 1 106 ? 0.431 27.535 -4.048 1.00 93.00 106 ARG A N 1
ATOM 829 C CA . ARG A 1 106 ? 0.524 28.596 -3.040 1.00 93.00 106 ARG A CA 1
ATOM 830 C C . ARG A 1 106 ? 0.810 29.972 -3.639 1.00 93.00 106 ARG A C 1
ATOM 832 O O . ARG A 1 106 ? 0.245 30.955 -3.161 1.00 93.00 106 ARG A O 1
ATOM 839 N N . ARG A 1 107 ? 1.622 30.061 -4.701 1.00 94.69 107 ARG A N 1
ATOM 840 C CA . ARG A 1 107 ? 1.849 31.324 -5.436 1.00 94.69 107 ARG A CA 1
ATOM 841 C C . ARG A 1 107 ? 0.574 31.867 -6.085 1.00 94.69 107 ARG A C 1
ATOM 843 O O . ARG A 1 107 ? 0.463 33.075 -6.255 1.00 94.69 107 ARG A O 1
ATOM 850 N N . TYR A 1 108 ? -0.389 30.999 -6.387 1.00 95.31 108 TYR A N 1
ATOM 851 C CA . TYR A 1 108 ? -1.683 31.357 -6.974 1.00 95.31 108 TYR A CA 1
ATOM 852 C C . TYR A 1 108 ? -2.821 31.434 -5.940 1.00 95.31 108 TYR A C 1
ATOM 854 O O . TYR A 1 108 ? -3.992 31.436 -6.307 1.00 95.31 108 TYR A O 1
ATOM 862 N N . GLY A 1 109 ? -2.500 31.511 -4.643 1.00 94.44 109 GLY A N 1
ATOM 863 C CA . GLY A 1 109 ? -3.477 31.752 -3.576 1.00 94.44 109 GLY A CA 1
ATOM 864 C C . GLY A 1 109 ? -4.081 30.501 -2.928 1.00 94.44 109 GLY A C 1
ATOM 865 O O . GLY A 1 109 ? -4.874 30.633 -1.994 1.00 94.44 109 GLY A O 1
ATOM 866 N N . PHE A 1 110 ? -3.690 29.291 -3.341 1.00 92.62 110 PHE A N 1
ATOM 867 C CA . PHE A 1 110 ? -4.156 28.060 -2.697 1.00 92.62 110 PHE A CA 1
ATOM 868 C C . PHE A 1 110 ? -3.428 27.815 -1.368 1.00 92.62 110 PHE A C 1
ATOM 870 O O . PHE A 1 110 ? -2.201 27.805 -1.299 1.00 92.62 110 PHE A O 1
ATOM 877 N N . ARG A 1 111 ? -4.186 27.575 -0.293 1.00 84.81 111 ARG A N 1
ATOM 878 C CA . ARG A 1 111 ? -3.659 27.389 1.076 1.00 84.81 111 ARG A CA 1
ATOM 879 C C . ARG A 1 111 ? -3.480 25.919 1.484 1.00 84.81 111 ARG A C 1
ATOM 881 O O . ARG A 1 111 ? -3.545 25.598 2.665 1.00 84.81 111 ARG A O 1
ATOM 888 N N . GLN A 1 112 ? -3.302 25.020 0.519 1.00 83.00 112 GLN A N 1
ATOM 889 C CA . GLN A 1 112 ? -3.077 23.595 0.786 1.00 83.00 112 GLN A CA 1
ATOM 890 C C . GLN A 1 112 ? -1.804 23.366 1.623 1.00 83.00 112 GLN A C 1
ATOM 892 O O . GLN A 1 112 ? -0.824 24.091 1.461 1.00 83.00 112 GLN A O 1
ATOM 897 N N . VAL A 1 113 ? -1.822 22.356 2.500 1.00 75.38 113 VAL A N 1
ATOM 898 C CA . VAL A 1 113 ? -0.720 22.085 3.445 1.00 75.38 113 VAL A CA 1
ATOM 899 C C . VAL A 1 113 ? 0.349 21.168 2.849 1.00 75.38 113 VAL A C 1
ATOM 901 O O . VAL A 1 113 ? 1.517 21.519 2.888 1.00 75.38 113 VAL A O 1
ATOM 904 N N . TYR A 1 114 ? -0.031 20.026 2.266 1.00 77.75 114 TYR A N 1
ATOM 905 C CA . TYR A 1 114 ? 0.934 19.071 1.693 1.00 77.75 114 TYR A CA 1
ATOM 906 C C . TYR A 1 114 ? 0.809 18.888 0.184 1.00 77.75 114 TYR A C 1
ATOM 908 O O . TYR A 1 114 ? 1.790 18.574 -0.473 1.00 77.75 114 TYR A O 1
ATOM 916 N N . GLY A 1 115 ? -0.386 19.069 -0.381 1.00 80.75 115 GLY A N 1
ATOM 917 C CA . GLY A 1 115 ? -0.590 18.985 -1.828 1.00 80.75 115 GLY A CA 1
ATOM 918 C C . GLY A 1 115 ? -0.350 17.607 -2.451 1.00 80.75 115 GLY A C 1
ATOM 919 O O . GLY A 1 115 ? -0.407 17.515 -3.659 1.00 80.75 115 GLY A O 1
ATOM 920 N N . GLU A 1 116 ? -0.105 16.537 -1.691 1.00 84.06 116 GLU A N 1
ATOM 921 C CA . GLU A 1 116 ? 0.180 15.221 -2.285 1.00 84.06 116 GLU A CA 1
ATOM 922 C C . GLU A 1 116 ? -1.096 14.524 -2.780 1.00 84.06 116 GLU A C 1
ATOM 924 O O . GLU A 1 116 ? -1.111 13.960 -3.865 1.00 84.06 116 GLU A O 1
ATOM 929 N N . ASN A 1 117 ? -2.188 14.582 -2.011 1.00 86.88 117 ASN A N 1
ATOM 930 C CA . ASN A 1 117 ? -3.380 13.754 -2.253 1.00 86.88 117 ASN A CA 1
ATOM 931 C C . ASN A 1 117 ? -4.619 14.554 -2.698 1.00 86.88 117 ASN A C 1
ATOM 933 O O . ASN A 1 117 ? -5.539 14.012 -3.319 1.00 86.88 117 ASN A O 1
ATOM 937 N N . GLY A 1 118 ? -4.629 15.867 -2.447 1.00 87.56 118 GLY A N 1
ATOM 938 C CA . GLY A 1 118 ? -5.761 16.752 -2.721 1.00 87.56 118 GLY A CA 1
ATOM 939 C C . GLY A 1 118 ? -5.347 18.149 -3.182 1.00 87.56 118 GLY A C 1
ATOM 940 O O . GLY A 1 118 ? -4.179 18.535 -3.105 1.00 87.56 118 GLY A O 1
ATOM 941 N N . GLY A 1 119 ? -6.332 18.910 -3.663 1.00 90.88 119 GLY A N 1
ATOM 942 C CA . GLY A 1 119 ? -6.125 20.238 -4.245 1.00 90.88 119 GLY A CA 1
ATOM 943 C C . GLY A 1 119 ? -5.340 20.218 -5.568 1.00 90.88 119 GLY A C 1
ATOM 944 O O . GLY A 1 119 ? -5.087 19.147 -6.126 1.00 90.88 119 GLY A O 1
ATOM 945 N N . PRO A 1 120 ? -4.946 21.398 -6.083 1.00 93.94 120 PRO A N 1
ATOM 946 C CA . PRO A 1 120 ? -4.153 21.511 -7.309 1.00 93.94 120 PRO A CA 1
ATOM 947 C C . PRO A 1 120 ? -2.838 20.725 -7.290 1.00 93.94 120 PRO A C 1
ATOM 949 O O . PRO A 1 120 ? -2.507 20.092 -8.286 1.00 93.94 120 PRO A O 1
ATOM 952 N N . GLY A 1 121 ? -2.126 20.701 -6.155 1.00 93.94 121 GLY A N 1
ATOM 953 C CA . GLY A 1 121 ? -0.895 19.905 -6.028 1.00 93.94 121 GLY A CA 1
ATOM 954 C C . GLY A 1 121 ? -1.167 18.418 -6.239 1.00 93.94 121 GLY A C 1
ATOM 955 O O . GLY A 1 121 ? -0.483 17.763 -7.021 1.00 93.94 121 GLY A O 1
ATOM 956 N N . GLY A 1 122 ? -2.251 17.913 -5.637 1.00 93.44 122 GLY A N 1
ATOM 957 C CA . GLY A 1 122 ? -2.605 16.503 -5.746 1.00 93.44 122 GLY A CA 1
ATOM 958 C C . GLY A 1 122 ? -3.016 16.141 -7.168 1.00 93.44 122 GLY A C 1
ATOM 959 O O . GLY A 1 122 ? -2.811 15.010 -7.599 1.00 93.44 122 GLY A O 1
ATOM 960 N N . MET A 1 123 ? -3.561 17.097 -7.926 1.00 93.75 123 MET A N 1
ATOM 961 C CA . MET A 1 123 ? -3.831 16.915 -9.350 1.00 93.75 123 MET A CA 1
ATOM 962 C C . MET A 1 123 ? -2.536 16.827 -10.165 1.00 93.75 123 MET A C 1
ATOM 964 O O . MET A 1 123 ? -2.405 15.920 -10.980 1.00 93.75 123 MET A O 1
ATOM 968 N N . PHE A 1 124 ? -1.561 17.708 -9.927 1.00 94.69 124 PHE A N 1
ATOM 969 C CA . PHE A 1 124 ? -0.261 17.636 -10.606 1.00 94.69 124 PHE A CA 1
ATOM 970 C C . PHE A 1 124 ? 0.440 16.302 -10.329 1.00 94.69 124 PHE A C 1
ATOM 972 O O . PHE A 1 124 ? 0.913 15.649 -11.257 1.00 94.69 124 PHE A O 1
ATOM 979 N N . HIS A 1 125 ? 0.416 15.866 -9.070 1.00 95.19 125 HIS A N 1
ATOM 980 C CA . HIS A 1 125 ? 0.925 14.570 -8.640 1.00 95.19 125 HIS A CA 1
ATOM 981 C C . HIS A 1 125 ? 0.221 13.402 -9.340 1.00 95.19 125 HIS A C 1
ATOM 983 O O . HIS A 1 125 ? 0.876 12.513 -9.877 1.00 95.19 125 HIS A O 1
ATOM 989 N N . THR A 1 126 ? -1.112 13.457 -9.445 1.00 95.25 126 THR A N 1
ATOM 990 C CA . THR A 1 126 ? -1.893 12.463 -10.201 1.00 95.25 126 THR A CA 1
ATOM 991 C C . THR A 1 126 ? -1.431 12.379 -11.650 1.00 95.25 126 THR A C 1
ATOM 993 O O . THR A 1 126 ? -1.172 11.289 -12.145 1.00 95.25 126 THR A O 1
ATOM 996 N N . LEU A 1 127 ? -1.312 13.520 -12.335 1.00 94.88 127 LEU A N 1
ATOM 997 C CA . LEU A 1 127 ? -0.968 13.559 -13.757 1.00 94.88 127 LEU A CA 1
ATOM 998 C C . LEU A 1 127 ? 0.431 13.001 -14.041 1.00 94.88 127 LEU A C 1
ATOM 1000 O O . LEU A 1 127 ? 0.633 12.404 -15.095 1.00 94.88 127 LEU A O 1
ATOM 1004 N N . ARG A 1 128 ? 1.380 13.156 -13.109 1.00 95.75 128 ARG A N 1
ATOM 1005 C CA . ARG A 1 128 ? 2.723 12.572 -13.243 1.00 95.75 128 ARG A CA 1
ATOM 1006 C C . ARG A 1 128 ? 2.738 11.062 -13.015 1.00 95.75 128 ARG A C 1
ATOM 1008 O O . ARG A 1 128 ? 3.433 10.366 -13.747 1.00 95.75 128 ARG A O 1
ATOM 1015 N N . ASN A 1 129 ? 1.955 10.554 -12.062 1.00 96.44 129 ASN A N 1
ATOM 1016 C CA . ASN A 1 129 ? 1.942 9.123 -11.734 1.00 96.44 129 ASN A CA 1
ATOM 1017 C C . ASN A 1 129 ? 0.981 8.282 -12.580 1.00 96.44 129 ASN A C 1
ATOM 1019 O O . ASN A 1 129 ? 1.156 7.068 -12.673 1.00 96.44 129 ASN A O 1
ATOM 1023 N N . LEU A 1 130 ? -0.007 8.899 -13.234 1.00 96.69 130 LEU A N 1
ATOM 1024 C CA . LEU A 1 130 ? -1.003 8.178 -14.024 1.00 96.69 130 LEU A CA 1
ATOM 1025 C C . LEU A 1 130 ? -0.371 7.396 -15.182 1.00 96.69 130 LEU A C 1
ATOM 1027 O O . LEU A 1 130 ? -0.671 6.219 -15.352 1.00 96.69 130 LEU A O 1
ATOM 1031 N N . GLY A 1 131 ? 0.522 8.031 -15.948 1.00 97.31 131 GLY A N 1
ATOM 1032 C CA . GLY A 1 131 ? 1.205 7.395 -17.080 1.00 97.31 131 GLY A CA 1
ATOM 1033 C C . GLY A 1 131 ? 2.021 6.163 -16.666 1.00 97.31 131 GLY A C 1
ATOM 1034 O O . GLY A 1 131 ? 1.741 5.073 -17.159 1.00 97.31 131 GLY A O 1
ATOM 1035 N N . PRO A 1 132 ? 2.982 6.294 -15.730 1.00 97.69 132 PRO A N 1
ATOM 1036 C CA . PRO A 1 132 ? 3.745 5.158 -15.216 1.00 97.69 132 PRO A CA 1
ATOM 1037 C C . PRO A 1 132 ? 2.874 4.039 -14.630 1.00 97.69 132 PRO A C 1
ATOM 1039 O O . PRO A 1 132 ? 3.134 2.867 -14.894 1.00 97.69 132 PRO A O 1
ATOM 1042 N N . MET A 1 133 ? 1.822 4.377 -13.873 1.00 98.44 133 MET A N 1
ATOM 1043 C CA . MET A 1 133 ? 0.931 3.375 -13.282 1.00 98.44 133 MET A CA 1
ATOM 1044 C C . MET A 1 133 ? 0.140 2.600 -14.342 1.00 98.44 133 MET A C 1
ATOM 1046 O O . MET A 1 133 ? 0.050 1.376 -14.266 1.00 98.44 133 MET A O 1
ATOM 1050 N N . LEU A 1 134 ? -0.411 3.293 -15.345 1.00 98.38 134 LEU A N 1
ATOM 1051 C CA . LEU A 1 134 ? -1.118 2.638 -16.448 1.00 98.38 134 LEU A CA 1
ATOM 1052 C C . LEU A 1 134 ? -0.171 1.782 -17.286 1.00 98.38 134 LEU A C 1
ATOM 1054 O O . LEU A 1 134 ? -0.537 0.669 -17.637 1.00 98.38 134 LEU A O 1
ATOM 1058 N N . HIS A 1 135 ? 1.066 2.232 -17.507 1.00 98.56 135 HIS A N 1
ATOM 1059 C CA . HIS A 1 135 ? 2.066 1.425 -18.198 1.00 98.56 135 HIS A CA 1
ATOM 1060 C C . HIS A 1 135 ? 2.357 0.108 -17.458 1.00 98.56 135 HIS A C 1
ATOM 1062 O O . HIS A 1 135 ? 2.377 -0.952 -18.078 1.00 98.56 135 HIS A O 1
ATOM 1068 N N . ILE A 1 136 ? 2.517 0.143 -16.128 1.00 98.75 136 ILE A N 1
ATOM 1069 C CA . ILE A 1 136 ? 2.661 -1.077 -15.311 1.00 98.75 136 ILE A CA 1
ATOM 1070 C C . ILE A 1 136 ? 1.448 -1.993 -15.496 1.00 98.75 136 ILE A C 1
ATOM 1072 O O . ILE A 1 136 ? 1.621 -3.185 -15.749 1.00 98.75 136 ILE A O 1
ATOM 1076 N N . ALA A 1 137 ? 0.234 -1.446 -15.402 1.00 98.69 137 ALA A N 1
ATOM 1077 C CA . ALA A 1 137 ? -0.991 -2.223 -15.554 1.00 98.69 137 ALA A CA 1
ATOM 1078 C C . ALA A 1 137 ? -1.117 -2.852 -16.957 1.00 98.69 137 ALA A C 1
ATOM 1080 O O . ALA A 1 137 ? -1.433 -4.034 -17.057 1.00 98.69 137 ALA A O 1
ATOM 1081 N N . GLU A 1 138 ? -0.779 -2.124 -18.025 1.00 98.56 138 GLU A N 1
ATOM 1082 C CA . GLU A 1 138 ? -0.740 -2.640 -19.403 1.00 98.56 138 GLU A CA 1
ATOM 1083 C C . GLU A 1 138 ? 0.245 -3.811 -19.544 1.00 98.56 138 GLU A C 1
ATOM 1085 O O . GLU A 1 138 ? -0.097 -4.856 -20.101 1.00 98.56 138 GLU A O 1
ATOM 1090 N N . ARG A 1 139 ? 1.463 -3.689 -18.989 1.00 98.81 139 ARG A N 1
ATOM 1091 C CA . ARG A 1 139 ? 2.434 -4.800 -19.002 1.00 98.81 139 ARG A CA 1
ATOM 1092 C C . ARG A 1 139 ? 1.915 -6.006 -18.221 1.00 98.81 139 ARG A C 1
ATOM 1094 O O . ARG A 1 139 ? 2.133 -7.146 -18.633 1.00 98.81 139 ARG A O 1
ATOM 1101 N N . MET A 1 140 ? 1.213 -5.776 -17.111 1.00 98.75 140 MET A N 1
ATOM 1102 C CA . MET A 1 140 ? 0.577 -6.848 -16.346 1.00 98.75 140 MET A CA 1
ATOM 1103 C C . MET A 1 140 ? -0.527 -7.551 -17.147 1.00 98.75 140 MET A C 1
ATOM 1105 O O . MET A 1 140 ? -0.607 -8.775 -17.079 1.00 98.75 140 MET A O 1
ATOM 1109 N N . G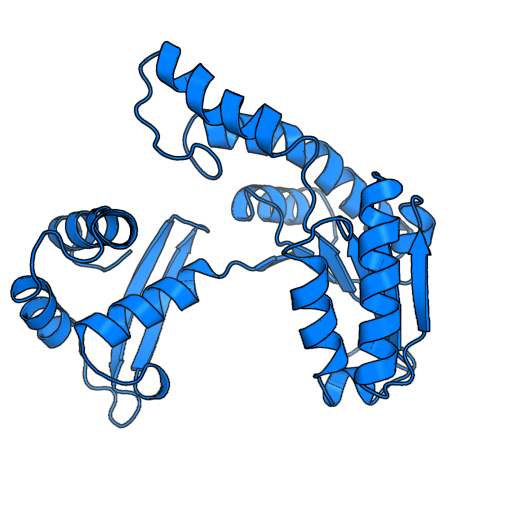LU A 1 141 ? -1.341 -6.837 -17.934 1.00 98.44 141 GLU A N 1
ATOM 1110 C CA . GLU A 1 141 ? -2.396 -7.463 -18.754 1.00 98.44 141 GLU A CA 1
ATOM 1111 C C . GLU A 1 141 ? -1.818 -8.458 -19.765 1.00 98.44 141 GLU A C 1
ATOM 1113 O O . GLU A 1 141 ? -2.416 -9.502 -20.029 1.00 98.44 141 GLU A O 1
ATOM 1118 N N . GLU A 1 142 ? -0.638 -8.163 -20.306 1.00 98.50 142 GLU A N 1
ATOM 1119 C CA . GLU A 1 142 ? 0.039 -9.040 -21.260 1.00 98.50 142 GLU A CA 1
ATOM 1120 C C . GLU A 1 142 ? 0.782 -10.200 -20.584 1.00 98.50 142 GLU A C 1
ATOM 1122 O O . GL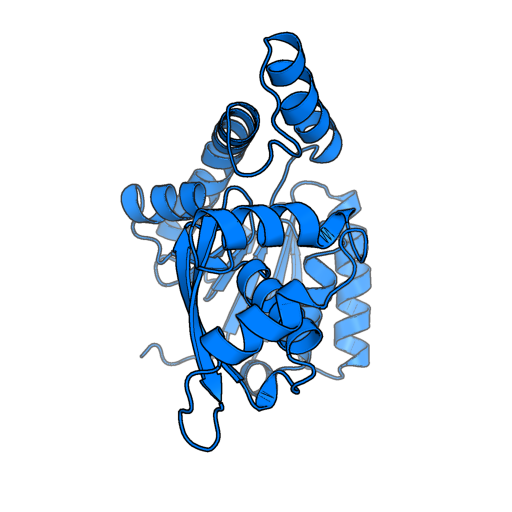U A 1 142 ? 0.750 -11.334 -21.068 1.00 98.50 142 GLU A O 1
ATOM 1127 N N . LEU A 1 143 ? 1.486 -9.929 -19.482 1.00 98.62 143 LEU A N 1
ATOM 1128 C CA . LEU A 1 143 ? 2.509 -10.835 -18.946 1.00 98.62 143 LEU A CA 1
ATOM 1129 C C . LEU A 1 143 ? 2.092 -11.574 -17.667 1.00 98.62 143 LEU A C 1
ATOM 1131 O O . LEU A 1 143 ? 2.721 -12.577 -17.304 1.00 98.62 143 LEU A O 1
ATOM 1135 N N . CYS A 1 144 ? 1.065 -11.089 -16.970 1.00 97.94 144 CYS A N 1
ATOM 1136 C CA . CYS A 1 144 ? 0.513 -11.693 -15.758 1.00 97.94 144 CYS A CA 1
ATOM 1137 C C . CYS A 1 144 ? -0.952 -11.267 -15.492 1.00 97.94 144 CYS A C 1
ATOM 1139 O O . CYS A 1 144 ? -1.264 -10.807 -14.395 1.00 97.94 144 CYS A O 1
ATOM 1141 N N . PRO A 1 145 ? -1.893 -11.482 -16.435 1.00 97.62 145 PRO A N 1
ATOM 1142 C CA . PRO A 1 145 ? -3.259 -10.932 -16.365 1.00 97.62 145 PRO A CA 1
ATOM 1143 C C . PRO A 1 145 ? -4.073 -11.360 -15.136 1.00 97.62 145 PRO A C 1
ATOM 1145 O O . PRO A 1 145 ? -5.045 -10.709 -14.764 1.00 97.62 145 PRO A O 1
ATOM 1148 N N . GLU A 1 146 ? -3.693 -12.465 -14.492 1.00 96.56 146 GLU A N 1
ATOM 1149 C CA . GLU A 1 146 ? -4.371 -12.963 -13.295 1.00 96.56 146 GLU A CA 1
ATOM 1150 C C . GLU A 1 146 ? -3.854 -12.366 -11.982 1.00 96.56 146 GLU A C 1
ATOM 1152 O O . GLU A 1 146 ? -4.485 -12.597 -10.942 1.00 96.56 146 GLU A O 1
ATOM 1157 N N . ALA A 1 147 ? -2.735 -11.636 -12.026 1.00 97.50 147 ALA A N 1
ATOM 1158 C CA . ALA A 1 147 ? -2.087 -11.056 -10.862 1.00 97.50 147 ALA A CA 1
ATOM 1159 C C . ALA A 1 147 ? -2.930 -9.950 -10.220 1.00 97.50 147 ALA A C 1
ATOM 1161 O O . ALA A 1 147 ? -3.702 -9.255 -10.883 1.00 97.50 147 ALA A O 1
ATOM 1162 N N . TRP A 1 148 ? -2.740 -9.765 -8.917 1.00 98.31 148 TRP A N 1
ATOM 1163 C CA . TRP A 1 148 ? -3.253 -8.595 -8.210 1.00 98.31 148 TRP A CA 1
ATOM 1164 C C . TRP A 1 148 ? -2.224 -7.471 -8.213 1.00 98.31 148 TRP A C 1
ATOM 1166 O O . TRP A 1 148 ? -1.063 -7.692 -7.866 1.00 98.31 148 TRP A O 1
ATOM 1176 N N . LEU A 1 149 ? -2.673 -6.263 -8.541 1.00 98.75 149 LEU A N 1
ATOM 1177 C CA . LEU A 1 149 ? -1.941 -5.030 -8.287 1.00 98.75 149 LEU A CA 1
ATOM 1178 C C . LEU A 1 149 ? -2.312 -4.503 -6.895 1.00 98.75 149 LEU A C 1
ATOM 1180 O O . LEU A 1 149 ? -3.471 -4.179 -6.633 1.00 98.75 149 LEU A O 1
ATOM 1184 N N . ILE A 1 150 ? -1.324 -4.407 -6.012 1.00 98.56 150 ILE A N 1
ATOM 1185 C CA . ILE A 1 150 ? -1.448 -3.841 -4.668 1.00 98.56 150 ILE A CA 1
ATOM 1186 C C . ILE A 1 150 ? -0.710 -2.503 -4.651 1.00 98.56 150 ILE A C 1
ATOM 1188 O O . ILE A 1 150 ? 0.520 -2.452 -4.621 1.00 98.56 150 ILE A O 1
ATOM 1192 N N . ASN A 1 151 ? -1.456 -1.405 -4.685 1.00 98.19 151 ASN A N 1
ATOM 1193 C CA . ASN A 1 151 ? -0.887 -0.079 -4.864 1.00 98.19 151 ASN A CA 1
ATOM 1194 C C . ASN A 1 151 ? -0.720 0.694 -3.547 1.00 98.19 151 ASN A C 1
ATOM 1196 O O . ASN A 1 151 ? -1.687 0.937 -2.830 1.00 98.19 151 ASN A O 1
ATOM 1200 N N . TYR A 1 152 ? 0.501 1.165 -3.303 1.00 96.69 152 TYR A N 1
ATOM 1201 C CA . TYR A 1 152 ? 0.860 2.141 -2.268 1.00 96.69 152 TYR A CA 1
ATOM 1202 C C . TYR A 1 152 ? 1.273 3.500 -2.857 1.00 96.69 152 TYR A C 1
ATOM 1204 O O . TYR A 1 152 ? 1.605 4.427 -2.119 1.00 96.69 152 TYR A O 1
ATOM 1212 N N . THR A 1 153 ? 1.283 3.634 -4.186 1.00 96.06 153 THR A N 1
ATOM 1213 C CA . THR A 1 153 ? 1.639 4.886 -4.863 1.00 96.06 153 THR A CA 1
ATOM 1214 C C . THR A 1 153 ? 0.519 5.904 -4.709 1.00 96.06 153 THR A C 1
ATOM 1216 O O . THR A 1 153 ? -0.648 5.590 -4.958 1.00 96.06 153 THR A O 1
ATOM 1219 N N . ASN A 1 154 ? 0.877 7.137 -4.354 1.00 94.94 154 ASN A N 1
ATOM 1220 C CA . ASN A 1 154 ? -0.068 8.240 -4.265 1.00 94.94 154 ASN A CA 1
ATOM 1221 C C . ASN A 1 154 ? -0.214 8.985 -5.605 1.00 94.94 154 ASN A C 1
ATOM 1223 O O . ASN A 1 154 ? 0.728 9.035 -6.392 1.00 94.94 154 ASN A O 1
ATOM 1227 N N . PRO A 1 155 ? -1.366 9.629 -5.863 1.00 94.31 155 PRO A N 1
ATOM 1228 C CA . PRO A 1 155 ? -2.584 9.630 -5.042 1.00 94.31 155 PRO A CA 1
ATOM 1229 C C . PRO A 1 155 ? -3.402 8.346 -5.232 1.00 94.31 155 PRO A C 1
ATOM 1231 O O . PRO A 1 155 ? -4.013 8.144 -6.283 1.00 94.31 155 PRO A O 1
ATOM 1234 N N . GLU A 1 156 ? -3.442 7.501 -4.200 1.00 95.56 156 GLU A N 1
ATOM 1235 C CA . GLU A 1 156 ? -3.823 6.088 -4.319 1.00 95.56 156 GLU A CA 1
ATOM 1236 C C . GLU A 1 156 ? -5.214 5.906 -4.926 1.00 95.56 156 GLU A C 1
ATOM 1238 O O . GLU A 1 156 ? -5.334 5.284 -5.981 1.00 95.56 156 GLU A O 1
ATOM 1243 N N . ALA A 1 157 ? -6.234 6.556 -4.355 1.00 94.25 157 ALA A N 1
ATOM 1244 C CA . ALA A 1 157 ? -7.609 6.396 -4.827 1.00 94.25 157 ALA A CA 1
ATOM 1245 C C . ALA A 1 157 ? -7.789 6.760 -6.309 1.00 94.25 157 ALA A C 1
ATOM 1247 O O . ALA A 1 157 ? -8.597 6.145 -6.995 1.00 94.25 157 ALA A O 1
ATOM 1248 N N . LYS A 1 158 ? -7.049 7.749 -6.829 1.00 95.62 158 LYS A N 1
ATOM 1249 C CA . LYS A 1 158 ? -7.169 8.152 -8.240 1.00 95.62 158 LYS A CA 1
ATOM 1250 C C . LYS A 1 158 ? -6.453 7.176 -9.166 1.00 95.62 158 LYS A C 1
ATOM 1252 O O . LYS A 1 158 ? -6.958 6.889 -10.246 1.00 95.62 158 LYS A O 1
ATOM 1257 N N . LEU A 1 159 ? -5.288 6.684 -8.749 1.00 96.94 159 LEU A N 1
ATOM 1258 C CA . LEU A 1 159 ? -4.510 5.724 -9.527 1.00 96.94 159 LEU A CA 1
ATOM 1259 C C . LEU A 1 159 ? -5.216 4.368 -9.592 1.00 96.94 159 LEU A C 1
ATOM 1261 O O . LEU A 1 159 ? -5.363 3.814 -10.677 1.00 96.94 159 LEU A O 1
ATOM 1265 N N . VAL A 1 160 ? -5.726 3.874 -8.463 1.00 97.25 160 VAL A N 1
ATOM 1266 C CA . VAL A 1 160 ? -6.481 2.616 -8.404 1.00 97.25 160 VAL A CA 1
ATOM 1267 C C . VAL A 1 160 ? -7.784 2.718 -9.192 1.00 97.25 160 VAL A C 1
ATOM 1269 O O . VAL A 1 160 ? -8.106 1.807 -9.951 1.00 97.25 160 VAL A O 1
ATOM 1272 N N . GLU A 1 161 ? -8.500 3.842 -9.089 1.00 96.50 161 GLU A N 1
ATOM 1273 C CA . GLU A 1 161 ? -9.690 4.094 -9.910 1.00 96.50 161 GLU A CA 1
ATOM 1274 C C . GLU A 1 161 ? -9.359 4.071 -11.409 1.00 96.50 161 GLU A C 1
ATOM 1276 O O . GLU A 1 161 ? -10.082 3.460 -12.195 1.00 96.50 161 GLU A O 1
ATOM 1281 N N . ALA A 1 162 ? -8.256 4.703 -11.821 1.00 97.38 162 ALA A N 1
ATOM 1282 C CA . ALA A 1 162 ? -7.835 4.702 -13.216 1.00 97.38 162 ALA A CA 1
ATOM 1283 C C . ALA A 1 162 ? -7.489 3.294 -13.715 1.00 97.38 162 ALA A C 1
ATOM 1285 O O . ALA A 1 162 ? -7.982 2.899 -14.768 1.00 97.38 162 ALA A O 1
ATOM 1286 N N . VAL A 1 163 ? -6.711 2.515 -12.955 1.00 98.25 163 VAL A N 1
ATOM 1287 C CA . VAL A 1 163 ? -6.369 1.131 -13.325 1.00 98.25 163 VAL A CA 1
ATOM 1288 C C . VAL A 1 163 ? -7.631 0.275 -13.450 1.00 98.25 163 VAL A C 1
ATOM 1290 O O . VAL A 1 163 ? -7.815 -0.378 -14.476 1.00 98.25 163 VAL A O 1
ATOM 1293 N N . ASN A 1 164 ? -8.535 0.334 -12.466 1.00 97.00 164 ASN A N 1
ATOM 1294 C CA . ASN A 1 164 ? -9.775 -0.449 -12.465 1.00 97.00 164 ASN A CA 1
ATOM 1295 C C . ASN A 1 164 ? -10.748 -0.055 -13.590 1.00 97.00 164 ASN A C 1
ATOM 1297 O O . ASN A 1 164 ? -11.568 -0.871 -14.006 1.00 97.00 164 ASN A O 1
ATOM 1301 N N . ARG A 1 165 ? -10.700 1.194 -14.076 1.00 97.56 165 ARG A N 1
ATOM 1302 C CA . ARG A 1 165 ? -11.552 1.659 -15.183 1.00 97.56 165 ARG A CA 1
ATOM 1303 C C . ARG A 1 165 ? -10.965 1.409 -16.563 1.00 97.56 165 ARG A C 1
ATOM 1305 O O . ARG A 1 165 ? -11.729 1.231 -17.509 1.00 97.56 165 ARG A O 1
ATOM 1312 N N . LEU A 1 166 ? -9.647 1.510 -16.693 1.00 98.00 166 LEU A N 1
ATOM 1313 C CA . LEU A 1 166 ? -8.968 1.570 -17.988 1.00 98.00 166 LEU A CA 1
ATOM 1314 C C . LEU A 1 166 ? -8.295 0.250 -18.373 1.00 98.00 166 LEU A C 1
ATOM 1316 O O . LEU A 1 166 ? -7.910 0.097 -19.526 1.00 98.00 166 LEU A O 1
ATOM 1320 N N . THR A 1 167 ? -8.187 -0.700 -17.443 1.00 97.94 167 THR A N 1
ATOM 1321 C CA . THR A 1 167 ? -7.539 -2.003 -17.652 1.00 97.94 167 THR A CA 1
ATOM 1322 C C . THR A 1 167 ? -8.388 -3.130 -17.060 1.00 97.94 167 THR A C 1
ATOM 1324 O O . THR A 1 167 ? -9.368 -2.884 -16.355 1.00 97.94 167 THR A O 1
ATOM 1327 N N . LYS A 1 168 ? -8.015 -4.384 -17.324 1.00 96.94 168 LYS A N 1
ATOM 1328 C CA . LYS A 1 168 ? -8.628 -5.581 -16.723 1.00 96.94 168 LYS A CA 1
ATOM 1329 C C . LYS A 1 168 ? -7.907 -6.065 -15.461 1.00 96.94 168 LYS A C 1
ATOM 1331 O O . LYS A 1 168 ? -8.301 -7.089 -14.900 1.00 96.94 168 LYS A O 1
ATOM 1336 N N . ILE A 1 169 ? -6.852 -5.373 -15.024 1.00 98.12 169 ILE A N 1
ATOM 1337 C CA . ILE A 1 169 ? -6.078 -5.766 -13.845 1.00 98.12 169 ILE A CA 1
ATOM 1338 C C . ILE A 1 169 ? -6.898 -5.582 -12.575 1.00 98.12 169 ILE A C 1
ATOM 1340 O O . ILE A 1 169 ? -7.545 -4.561 -12.360 1.00 98.12 169 ILE A O 1
ATOM 1344 N N . LYS A 1 170 ? -6.823 -6.584 -11.698 1.00 96.50 170 LYS A N 1
ATOM 1345 C CA . LYS A 1 170 ? -7.417 -6.537 -10.362 1.00 96.50 170 LYS A CA 1
ATOM 1346 C C . LYS A 1 170 ? -6.546 -5.627 -9.499 1.00 96.50 170 LYS A C 1
ATOM 1348 O O . LYS A 1 170 ? -5.443 -6.031 -9.127 1.00 96.50 170 LYS A O 1
ATOM 1353 N N . ALA A 1 171 ? -7.015 -4.421 -9.193 1.00 98.19 171 ALA A N 1
ATOM 1354 C CA . ALA A 1 171 ? -6.254 -3.462 -8.400 1.00 98.19 171 ALA A CA 1
ATOM 1355 C C . ALA A 1 171 ? -6.934 -3.130 -7.068 1.00 98.19 171 ALA A C 1
ATOM 1357 O O . ALA A 1 171 ? -8.132 -2.842 -7.007 1.00 98.19 171 ALA A O 1
ATOM 1358 N N . VAL A 1 172 ? -6.136 -3.122 -6.002 1.00 98.00 172 VAL A N 1
ATOM 1359 C CA . VAL A 1 172 ? -6.507 -2.613 -4.679 1.00 98.00 172 VAL A CA 1
ATOM 1360 C C . VAL A 1 172 ? -5.437 -1.644 -4.197 1.00 98.00 172 VAL A C 1
ATOM 1362 O O . VAL A 1 172 ? -4.248 -1.859 -4.425 1.00 98.00 172 VAL A O 1
ATOM 1365 N N . GLY A 1 173 ? -5.851 -0.572 -3.532 1.00 96.94 173 GLY A N 1
ATOM 1366 C CA . GLY A 1 173 ? -4.937 0.360 -2.889 1.00 96.94 173 GLY A CA 1
ATOM 1367 C C . GLY A 1 173 ? -4.897 0.171 -1.384 1.00 96.94 173 GLY A C 1
ATOM 1368 O O . GLY A 1 173 ? -5.916 -0.133 -0.762 1.00 96.94 173 GLY A O 1
ATOM 1369 N N . LEU A 1 174 ? -3.714 0.344 -0.800 1.00 95.44 174 LEU A N 1
ATOM 1370 C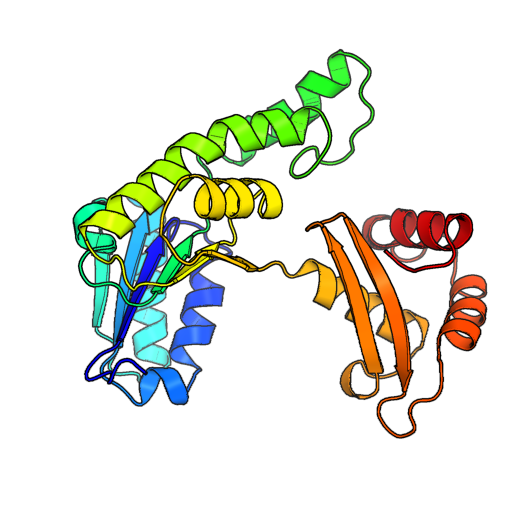 CA . LEU A 1 174 ? -3.490 0.215 0.635 1.00 95.44 174 LEU A CA 1
ATOM 1371 C C . LEU A 1 174 ? -2.865 1.495 1.193 1.00 95.44 174 LEU A C 1
ATOM 1373 O O . LEU A 1 174 ? -1.932 2.060 0.626 1.00 95.44 174 LEU A O 1
ATOM 1377 N N . CYS A 1 175 ? -3.371 1.943 2.342 1.00 93.69 175 CYS A N 1
ATOM 1378 C CA . CYS A 1 175 ? -2.843 3.091 3.066 1.00 93.69 175 CYS A CA 1
ATOM 1379 C C . CYS A 1 175 ? -2.984 2.902 4.581 1.00 93.69 175 CYS A C 1
ATOM 1381 O O . CYS A 1 175 ? -3.941 2.309 5.074 1.00 93.69 175 CYS A O 1
ATOM 1383 N N . HIS A 1 176 ? -2.031 3.457 5.324 1.00 91.38 176 HIS A N 1
ATOM 1384 C CA . HIS A 1 176 ? -1.928 3.367 6.780 1.00 91.38 176 HIS A CA 1
ATOM 1385 C C . HIS A 1 176 ? -2.884 4.321 7.520 1.00 91.38 176 HIS A C 1
ATOM 1387 O O . HIS A 1 176 ? -3.057 4.190 8.731 1.00 91.38 176 HIS A O 1
ATOM 1393 N N . GLY A 1 177 ? -3.509 5.274 6.813 1.00 90.69 177 GLY A N 1
ATOM 1394 C CA . GLY A 1 177 ? -4.263 6.379 7.419 1.00 90.69 177 GLY A CA 1
ATOM 1395 C C . GLY A 1 177 ? -5.401 5.936 8.343 1.00 90.69 177 GLY A C 1
ATOM 1396 O O . GLY A 1 177 ? -5.583 6.519 9.406 1.00 90.69 177 GLY A O 1
ATOM 1397 N N . PHE A 1 178 ? -6.114 4.857 8.000 1.00 93.31 178 PHE A N 1
ATOM 1398 C CA . PHE A 1 178 ? -7.158 4.317 8.876 1.00 93.31 178 PHE A CA 1
ATOM 1399 C C . PHE A 1 178 ? -6.586 3.795 10.203 1.00 93.31 178 PHE A C 1
ATOM 1401 O O . PHE A 1 178 ? -7.123 4.101 11.263 1.00 93.31 178 PHE A O 1
ATOM 1408 N N . GLY A 1 179 ? -5.469 3.059 10.158 1.00 93.75 179 GLY A N 1
ATOM 1409 C CA . GLY A 1 179 ? -4.793 2.557 11.358 1.00 93.75 179 GLY A CA 1
ATOM 1410 C C . GLY A 1 179 ? -4.298 3.686 12.262 1.00 93.75 179 GLY A C 1
ATOM 1411 O O . GLY A 1 179 ? -4.515 3.638 13.469 1.00 93.75 179 GLY A O 1
ATOM 1412 N N . MET A 1 180 ? -3.742 4.750 11.671 1.00 93.62 180 MET A N 1
ATOM 1413 C CA . MET A 1 180 ? -3.349 5.957 12.410 1.00 93.62 180 MET A CA 1
ATOM 1414 C C . MET A 1 180 ? -4.549 6.607 13.116 1.00 93.62 180 MET A C 1
ATOM 1416 O O . MET A 1 180 ? -4.451 6.969 14.286 1.00 93.62 180 MET A O 1
ATOM 1420 N N . GLY A 1 181 ? -5.705 6.698 12.449 1.00 94.81 181 GLY A N 1
ATOM 1421 C CA . GLY A 1 181 ? -6.940 7.197 13.064 1.00 94.81 181 GLY A CA 1
ATOM 1422 C C . GLY A 1 181 ? -7.420 6.329 14.235 1.00 94.81 181 GLY A C 1
ATOM 1423 O O . GLY A 1 181 ? -7.835 6.855 15.269 1.00 94.81 181 GLY A O 1
ATOM 1424 N N . VAL A 1 182 ? -7.308 5.000 14.122 1.00 96.38 182 VAL A N 1
ATOM 1425 C CA . VAL A 1 182 ? -7.600 4.066 15.226 1.00 96.38 182 VAL A CA 1
ATOM 1426 C C . VAL A 1 182 ? -6.666 4.310 16.415 1.00 96.38 182 VAL A C 1
ATOM 1428 O O . VAL A 1 182 ? -7.145 4.398 17.546 1.00 96.38 182 VAL A O 1
ATOM 1431 N N . ASP A 1 183 ? -5.362 4.472 16.178 1.00 96.00 183 ASP A N 1
ATOM 1432 C CA . ASP A 1 183 ? -4.377 4.743 17.233 1.00 96.00 183 ASP A CA 1
ATOM 1433 C C . ASP A 1 183 ? -4.653 6.088 17.936 1.00 96.00 183 ASP A C 1
ATOM 1435 O O . ASP A 1 183 ? -4.584 6.188 19.165 1.00 96.00 183 ASP A O 1
ATOM 1439 N N . GLN A 1 184 ? -5.044 7.120 17.181 1.00 95.44 184 GLN A N 1
ATOM 1440 C CA . GLN A 1 184 ? -5.437 8.424 17.727 1.00 95.44 184 GLN A CA 1
ATOM 1441 C C . GLN A 1 184 ? -6.690 8.322 18.608 1.00 95.44 184 GLN A C 1
ATOM 1443 O O . GLN A 1 184 ? -6.719 8.873 19.713 1.00 95.44 184 GLN A O 1
ATOM 1448 N N . VAL A 1 185 ? -7.710 7.579 18.165 1.00 96.75 185 VAL A N 1
ATOM 1449 C CA . VAL A 1 185 ? -8.924 7.328 18.956 1.00 96.75 185 VAL A CA 1
ATOM 1450 C C . VAL A 1 185 ? -8.612 6.542 20.226 1.00 96.75 185 VAL A C 1
ATOM 1452 O O . VAL A 1 185 ? -9.082 6.925 21.299 1.00 96.75 185 VAL A O 1
ATOM 1455 N N . ALA A 1 186 ? -7.799 5.489 20.130 1.00 97.56 186 ALA A N 1
ATOM 1456 C CA . ALA A 1 186 ? -7.354 4.695 21.273 1.00 97.56 186 ALA A CA 1
ATOM 1457 C C . ALA A 1 186 ? -6.647 5.564 22.321 1.00 97.56 186 ALA A C 1
ATOM 1459 O O . ALA A 1 186 ? -6.965 5.497 23.510 1.00 97.56 186 ALA A O 1
ATOM 1460 N N . LYS A 1 187 ? -5.758 6.458 21.871 1.00 95.12 187 LYS A N 1
ATOM 1461 C CA . LYS A 1 187 ? -5.039 7.404 22.730 1.00 95.12 187 LYS A CA 1
ATOM 1462 C C . LYS A 1 187 ? -5.971 8.397 23.428 1.00 95.12 187 LYS A C 1
ATOM 1464 O O . LYS A 1 187 ? -5.784 8.655 24.610 1.00 95.12 187 LYS A O 1
ATOM 1469 N N . ILE A 1 188 ? -6.970 8.943 22.730 1.00 95.81 188 ILE A N 1
ATOM 1470 C CA . ILE A 1 188 ? -7.944 9.882 23.321 1.00 95.81 188 ILE A CA 1
ATOM 1471 C C . ILE A 1 188 ? -8.864 9.170 24.322 1.00 95.81 188 ILE A C 1
ATOM 1473 O O . ILE A 1 188 ? -9.184 9.722 25.373 1.00 95.81 188 ILE A O 1
ATOM 1477 N N . LEU A 1 189 ? -9.306 7.952 24.002 1.00 97.38 189 LEU A N 1
ATOM 1478 C CA . LEU A 1 189 ? -10.164 7.159 24.884 1.00 97.38 189 LEU A CA 1
ATOM 1479 C C . LEU A 1 189 ? -9.417 6.559 26.076 1.00 97.38 189 LEU A C 1
ATOM 1481 O O . LEU A 1 189 ? -10.071 6.201 27.054 1.00 97.38 189 LEU A O 1
ATOM 1485 N N . GLU A 1 190 ? -8.089 6.449 25.983 1.00 96.94 190 GLU A N 1
ATOM 1486 C CA . GLU A 1 190 ? -7.239 5.689 26.906 1.00 96.94 190 GLU A CA 1
ATOM 1487 C C . GLU A 1 190 ? -7.676 4.214 26.989 1.00 96.94 190 GLU A C 1
ATOM 1489 O O . GLU A 1 190 ? -7.695 3.604 28.056 1.00 96.94 190 GLU A O 1
ATOM 1494 N N . ILE A 1 191 ? -8.061 3.645 25.842 1.00 98.06 191 ILE A N 1
ATOM 1495 C CA . ILE A 1 191 ? -8.480 2.246 25.688 1.00 98.06 191 ILE A CA 1
ATOM 1496 C C . ILE A 1 191 ? -7.523 1.577 24.694 1.00 98.06 191 ILE A C 1
ATOM 1498 O O . ILE A 1 191 ? -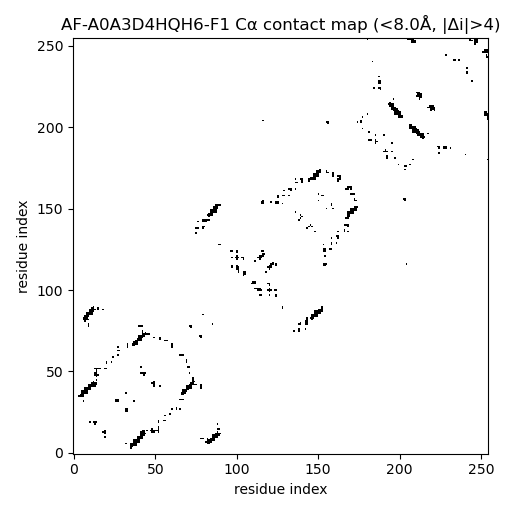7.282 2.162 23.635 1.00 98.06 191 ILE A O 1
ATOM 1502 N N . PRO A 1 192 ? -6.993 0.372 24.980 1.00 98.06 192 PRO A N 1
ATOM 1503 C CA . PRO A 1 192 ? -6.177 -0.371 24.022 1.00 98.06 192 PRO A CA 1
ATOM 1504 C C . PRO A 1 192 ? -6.905 -0.550 22.687 1.00 98.06 192 PRO A C 1
ATOM 1506 O O . PRO A 1 192 ? -8.092 -0.882 22.661 1.00 98.06 192 PRO A O 1
ATOM 1509 N N . LYS A 1 193 ? -6.210 -0.354 21.562 1.00 97.00 193 LYS A N 1
ATOM 1510 C CA . LYS A 1 193 ? -6.829 -0.429 20.227 1.00 97.00 193 LYS A CA 1
ATOM 1511 C C . LYS A 1 193 ? -7.459 -1.795 19.943 1.00 97.00 193 LYS A C 1
ATOM 1513 O O . LYS A 1 193 ? -8.442 -1.885 19.215 1.00 97.00 193 LYS A O 1
ATOM 1518 N N . GLU A 1 194 ? -6.936 -2.850 20.559 1.00 97.44 194 GLU A N 1
ATOM 1519 C CA . GLU A 1 194 ? -7.428 -4.223 20.455 1.00 97.44 194 GLU A CA 1
ATOM 1520 C C . GLU A 1 194 ? -8.840 -4.371 21.050 1.00 97.44 194 GLU A C 1
ATOM 1522 O O . GLU A 1 194 ? -9.625 -5.206 20.598 1.00 97.44 194 GLU A O 1
ATOM 1527 N N . GLU A 1 195 ? -9.203 -3.522 22.015 1.00 98.19 195 GLU A N 1
ATOM 1528 C CA . GLU A 1 195 ? -10.534 -3.477 22.628 1.00 98.19 195 GLU A CA 1
ATOM 1529 C C . GLU A 1 195 ? -11.537 -2.618 21.846 1.00 98.19 195 GLU A C 1
ATOM 1531 O O . GLU A 1 195 ? -12.713 -2.552 22.220 1.00 98.19 195 GLU A O 1
ATOM 1536 N N . LEU A 1 196 ? -11.107 -1.969 20.763 1.00 98.31 196 LEU A N 1
ATOM 1537 C CA . LEU A 1 196 ? -11.948 -1.110 19.938 1.00 98.31 196 LEU A CA 1
ATOM 1538 C C . LEU A 1 196 ? -12.375 -1.835 18.664 1.00 98.31 196 LEU A C 1
ATOM 1540 O O . LEU A 1 196 ? -11.565 -2.458 17.983 1.00 98.31 196 LEU A O 1
ATOM 1544 N N . ASP A 1 197 ? -13.654 -1.721 18.326 1.00 98.06 197 ASP A N 1
ATOM 1545 C CA . ASP A 1 197 ? -14.229 -2.105 17.042 1.00 98.06 197 ASP A CA 1
ATOM 1546 C C . ASP A 1 197 ? -14.651 -0.833 16.294 1.00 98.06 197 ASP A C 1
ATOM 1548 O O . ASP A 1 197 ? -15.598 -0.140 16.687 1.00 98.06 197 ASP A O 1
ATOM 1552 N N . ILE A 1 198 ? -13.885 -0.474 15.263 1.00 98.00 198 ILE A N 1
ATOM 1553 C CA . ILE A 1 198 ? -14.001 0.803 14.555 1.00 98.00 198 ILE A CA 1
ATOM 1554 C C . ILE A 1 198 ? -14.318 0.549 13.086 1.00 98.00 198 ILE A C 1
ATOM 1556 O O . ILE A 1 198 ? -13.675 -0.269 12.433 1.00 98.00 198 ILE A O 1
ATOM 1560 N N . VAL A 1 199 ? -15.283 1.301 12.556 1.00 97.56 199 VAL A N 1
ATOM 1561 C CA . VAL A 1 199 ? -15.656 1.262 11.137 1.00 97.56 199 VAL A CA 1
ATOM 1562 C C . VAL A 1 199 ? -15.424 2.632 10.521 1.00 97.56 199 VAL A C 1
ATOM 1564 O O . VAL A 1 199 ? -15.977 3.625 10.998 1.00 97.56 199 VAL A O 1
ATOM 1567 N N . GLY A 1 200 ? -14.647 2.682 9.442 1.00 96.06 200 GLY A N 1
ATOM 1568 C CA . GLY A 1 200 ? -14.401 3.891 8.659 1.00 96.06 200 GLY A CA 1
ATOM 1569 C C . GLY A 1 200 ? -14.993 3.808 7.256 1.00 96.06 200 GLY A C 1
ATOM 1570 O O . GLY A 1 200 ? -14.993 2.741 6.649 1.00 96.06 200 GLY A O 1
ATOM 1571 N N . TYR A 1 201 ? -15.463 4.941 6.736 1.00 95.69 201 TYR A N 1
ATOM 1572 C CA . TYR A 1 201 ? -15.872 5.094 5.337 1.00 95.69 201 TYR A CA 1
ATOM 1573 C C . TYR A 1 201 ? -15.324 6.394 4.755 1.00 95.69 201 TYR A C 1
ATOM 1575 O O . TYR A 1 201 ? -15.146 7.378 5.469 1.00 95.69 201 TYR A O 1
ATOM 1583 N N . GLY A 1 202 ? -15.112 6.414 3.442 1.00 93.88 202 GLY A N 1
ATOM 1584 C CA . GLY A 1 202 ? -14.737 7.608 2.693 1.00 93.88 202 GLY A CA 1
ATOM 1585 C C . GLY A 1 202 ? -13.777 7.280 1.561 1.00 93.88 202 GLY A C 1
ATOM 1586 O O . GLY A 1 202 ? -13.779 6.167 1.039 1.00 93.88 202 GLY A O 1
ATOM 1587 N N . LEU A 1 203 ? -12.973 8.265 1.181 1.00 91.75 203 LEU A N 1
ATOM 1588 C CA . LEU A 1 203 ? -11.915 8.111 0.189 1.00 91.75 203 LEU A CA 1
ATOM 1589 C C . LEU A 1 203 ? -10.559 8.009 0.891 1.00 91.75 203 LEU A C 1
ATOM 1591 O O . LEU A 1 203 ? -10.402 8.425 2.042 1.00 91.75 203 LEU A O 1
ATOM 1595 N N . ASN A 1 204 ? -9.554 7.501 0.181 1.00 92.75 204 ASN A N 1
ATOM 1596 C CA . ASN A 1 204 ? -8.169 7.578 0.631 1.00 92.75 204 ASN A CA 1
ATOM 1597 C C . ASN A 1 204 ? -7.815 9.024 1.038 1.00 92.75 204 ASN A C 1
ATOM 1599 O O . ASN A 1 204 ? -8.076 9.963 0.283 1.00 92.75 204 ASN A O 1
ATOM 1603 N N . HIS A 1 205 ? -7.269 9.194 2.248 1.00 91.31 205 HIS A N 1
ATOM 1604 C CA . HIS A 1 205 ? -6.922 10.493 2.851 1.00 91.31 205 HIS A CA 1
ATOM 1605 C C . HIS A 1 205 ? -8.108 11.468 3.015 1.00 91.31 205 HIS A C 1
ATOM 1607 O O . HIS A 1 205 ? -7.915 12.667 3.219 1.00 91.31 205 HIS A O 1
ATOM 1613 N N . PHE A 1 206 ? -9.339 10.962 2.935 1.00 91.06 206 PHE A N 1
ATOM 1614 C CA . PHE A 1 206 ? -10.568 11.705 3.181 1.00 91.06 206 PHE A CA 1
ATOM 1615 C C . PHE A 1 206 ? -11.656 10.746 3.689 1.00 91.06 206 PHE A C 1
ATOM 1617 O O . PHE A 1 206 ? -12.674 10.502 3.031 1.00 91.06 206 PHE A O 1
ATOM 1624 N N . GLY A 1 207 ? -11.369 10.140 4.841 1.00 93.81 207 GLY A N 1
ATOM 1625 C CA . GLY A 1 207 ? -12.218 9.177 5.534 1.00 93.81 207 GLY A CA 1
ATOM 1626 C C . GLY A 1 207 ? -12.862 9.766 6.783 1.00 93.81 207 GLY A C 1
ATOM 1627 O O . GLY A 1 207 ? -12.532 10.869 7.199 1.00 93.81 207 GLY A O 1
ATOM 1628 N N . TRP A 1 208 ? -13.811 9.019 7.342 1.00 97.12 208 TRP A N 1
ATOM 1629 C CA . TRP A 1 208 ? -14.434 9.294 8.630 1.00 97.12 208 TRP A CA 1
ATOM 1630 C C . TRP A 1 208 ? -14.681 7.988 9.369 1.00 97.12 208 TRP A C 1
ATOM 1632 O O . TRP A 1 208 ? -15.208 7.028 8.800 1.00 97.12 208 TRP A O 1
ATOM 1642 N N . LEU A 1 209 ? -14.362 7.962 10.658 1.00 97.38 209 LEU A N 1
ATOM 1643 C CA . LEU A 1 209 ? -14.709 6.876 11.562 1.00 97.38 209 LEU A CA 1
ATOM 1644 C C . LEU A 1 209 ? -16.205 6.975 11.866 1.00 97.38 209 LEU A C 1
ATOM 1646 O O . LEU A 1 209 ? -16.651 7.808 12.640 1.00 97.38 209 LEU A O 1
ATOM 1650 N N . THR A 1 210 ? -17.030 6.154 11.239 1.00 97.12 210 THR A N 1
ATOM 1651 C CA . THR A 1 210 ? -18.497 6.219 11.391 1.00 97.12 210 THR A CA 1
ATOM 1652 C C . THR A 1 210 ? -19.020 5.460 12.606 1.00 97.12 210 THR A C 1
ATOM 1654 O O . THR A 1 210 ? -20.140 5.695 13.053 1.00 97.12 210 THR A O 1
ATOM 1657 N N . SER A 1 211 ? -18.210 4.562 13.167 1.00 97.88 211 SER A N 1
ATOM 1658 C CA . SER A 1 211 ? -18.534 3.802 14.371 1.00 97.88 211 SER A CA 1
ATOM 1659 C C . SER A 1 211 ? -17.281 3.615 15.209 1.00 97.88 211 SER A C 1
ATOM 1661 O O . SER A 1 211 ? -16.247 3.225 14.675 1.00 97.88 211 SER A O 1
ATOM 1663 N N . ILE A 1 212 ? -17.402 3.839 16.517 1.00 98.31 212 ILE A N 1
ATOM 1664 C CA . ILE A 1 212 ? -16.392 3.495 17.519 1.00 98.31 212 ILE A CA 1
ATOM 1665 C C . ILE A 1 212 ? -17.125 2.716 18.606 1.00 98.31 212 ILE A C 1
ATOM 1667 O O . ILE A 1 212 ? -17.959 3.283 19.315 1.00 98.31 212 ILE A O 1
ATOM 1671 N N . LYS A 1 213 ? -16.860 1.415 18.712 1.00 98.69 213 LYS A N 1
ATOM 1672 C CA . LYS A 1 213 ? -17.509 0.534 19.684 1.00 98.69 213 LYS A CA 1
ATOM 1673 C C . LYS A 1 213 ? -16.494 -0.182 20.552 1.00 98.69 213 LYS A C 1
ATOM 1675 O O . LYS A 1 213 ? -15.367 -0.426 20.132 1.00 98.69 213 LYS A O 1
ATOM 1680 N N . ARG A 1 214 ? -16.911 -0.570 21.753 1.00 98.44 214 ARG A N 1
ATOM 1681 C CA . ARG A 1 214 ? -16.155 -1.519 22.565 1.00 98.44 214 ARG A CA 1
ATOM 1682 C C . ARG A 1 214 ? -16.349 -2.919 21.997 1.00 98.44 214 ARG A C 1
ATOM 1684 O O . ARG A 1 214 ? -17.478 -3.389 21.865 1.00 98.44 214 ARG A O 1
ATOM 1691 N N . ARG A 1 215 ? -15.251 -3.610 21.704 1.00 98.25 215 ARG A N 1
ATOM 1692 C CA . ARG A 1 215 ? -15.261 -4.940 21.084 1.00 98.25 215 ARG A CA 1
ATOM 1693 C C . ARG A 1 215 ? -15.967 -5.995 21.940 1.00 98.25 215 ARG A C 1
ATOM 1695 O O . ARG A 1 215 ? -16.613 -6.878 21.394 1.00 98.25 215 ARG A O 1
ATOM 1702 N N . SER A 1 216 ? -15.863 -5.907 23.268 1.00 97.81 216 SER A N 1
ATOM 1703 C CA . SER A 1 216 ? -16.379 -6.935 24.185 1.00 97.81 216 SER A CA 1
ATOM 1704 C C . SER A 1 216 ? -17.905 -6.987 24.295 1.00 97.81 216 SER A C 1
ATOM 1706 O O . SER A 1 216 ? -18.455 -8.051 24.560 1.00 97.81 216 SER A O 1
ATOM 1708 N N . ASN A 1 217 ? -18.595 -5.858 24.122 1.00 97.44 217 ASN A N 1
ATOM 1709 C CA . ASN A 1 217 ? -20.037 -5.756 24.374 1.00 97.44 217 ASN A CA 1
ATOM 1710 C C . ASN A 1 217 ? -20.797 -4.889 23.352 1.00 97.44 217 ASN A C 1
ATOM 1712 O O . ASN A 1 217 ? -22.010 -4.733 23.473 1.00 97.44 217 ASN A O 1
ATOM 1716 N N . GLY A 1 218 ? -20.111 -4.313 22.361 1.00 98.06 218 GLY A N 1
ATOM 1717 C CA . GLY A 1 218 ? -20.712 -3.460 21.336 1.00 98.06 218 GLY A CA 1
ATOM 1718 C C . GLY A 1 218 ? -21.134 -2.067 21.816 1.00 98.06 218 GLY A C 1
ATOM 1719 O O . GLY A 1 218 ? -21.823 -1.368 21.071 1.00 98.06 218 GLY A O 1
ATOM 1720 N N . GLU A 1 219 ? -20.743 -1.651 23.027 1.00 98.44 219 GLU A N 1
ATOM 1721 C CA . GLU A 1 219 ? -21.029 -0.321 23.581 1.00 98.44 219 GLU A CA 1
ATOM 1722 C C . GLU A 1 219 ? -20.568 0.776 22.614 1.00 98.44 219 GLU A C 1
ATOM 1724 O O . GLU A 1 219 ? -19.417 0.776 22.182 1.00 98.44 219 GLU A O 1
ATOM 1729 N N . ASN A 1 220 ? -21.446 1.730 22.288 1.00 98.44 220 ASN A N 1
ATOM 1730 C CA . ASN A 1 220 ? -21.084 2.888 21.474 1.00 98.44 220 ASN A CA 1
ATOM 1731 C C . ASN A 1 220 ? -20.206 3.856 22.281 1.00 98.44 220 ASN A C 1
ATOM 1733 O O . ASN A 1 220 ? -20.673 4.468 23.240 1.00 98.44 220 ASN A O 1
ATOM 1737 N N . LEU A 1 221 ? -18.959 4.036 21.850 1.00 98.56 221 LEU A N 1
ATOM 1738 C CA . LEU A 1 221 ? -17.958 4.844 22.543 1.00 98.56 221 LEU A CA 1
ATOM 1739 C C . LEU A 1 221 ? -17.873 6.284 22.034 1.00 98.56 221 LEU A C 1
ATOM 1741 O O . LEU A 1 221 ? -17.178 7.087 22.650 1.00 98.56 221 LEU A O 1
ATOM 1745 N N . TYR A 1 222 ? -18.592 6.664 20.974 1.00 97.94 222 TYR A N 1
ATOM 1746 C CA . TYR A 1 222 ? -18.587 8.051 20.491 1.00 97.94 222 TYR A CA 1
ATOM 1747 C C . TYR A 1 222 ? -18.970 9.095 21.564 1.00 97.94 222 TYR A C 1
ATOM 1749 O O . TYR A 1 222 ? -18.305 10.131 21.648 1.00 97.94 222 TYR A O 1
ATOM 1757 N N . PRO A 1 223 ? -19.981 8.860 22.429 1.00 97.88 223 PRO A N 1
ATOM 1758 C CA . PRO A 1 223 ? -20.286 9.769 23.535 1.00 97.88 223 PRO A CA 1
ATOM 1759 C C . PRO A 1 223 ? -19.122 9.939 24.522 1.00 97.88 223 PRO A C 1
ATOM 1761 O O . PRO A 1 223 ? -18.840 11.057 24.957 1.00 97.88 223 PRO A O 1
ATOM 1764 N N . LEU A 1 224 ? -18.420 8.848 24.845 1.00 98.19 224 LEU A N 1
ATOM 1765 C CA . LEU A 1 224 ? -17.237 8.888 25.705 1.00 98.19 224 LEU A CA 1
ATOM 1766 C C . LEU A 1 224 ? -16.075 9.608 25.013 1.00 98.19 224 LEU A C 1
ATOM 1768 O O . LEU A 1 224 ? -15.449 10.474 25.621 1.00 98.19 224 LEU A O 1
ATOM 1772 N N . PHE A 1 225 ? -15.842 9.307 23.733 1.00 98.00 225 PHE A N 1
ATOM 1773 C CA . PHE A 1 225 ? -14.844 9.971 22.898 1.00 98.00 225 PHE A CA 1
ATOM 1774 C C . PHE A 1 225 ? -15.058 11.483 22.893 1.00 98.00 225 PHE A C 1
ATOM 1776 O O . PHE A 1 225 ? -14.124 12.231 23.154 1.00 98.00 225 PHE A O 1
ATOM 1783 N N . LYS A 1 226 ? -16.300 11.946 22.702 1.00 97.31 226 LYS A N 1
ATOM 1784 C CA . LYS A 1 226 ? -16.649 13.372 22.750 1.00 97.31 226 LYS A CA 1
ATOM 1785 C C . LYS A 1 226 ? -16.260 14.031 24.067 1.00 97.31 226 LYS A C 1
ATOM 1787 O O . LYS A 1 226 ? -15.731 15.139 24.054 1.00 97.31 226 LYS A O 1
ATOM 1792 N N . LYS A 1 227 ? -16.541 13.368 25.191 1.00 97.62 227 LYS A N 1
ATOM 1793 C CA . LYS A 1 227 ? -16.198 13.879 26.519 1.00 97.62 227 LYS A CA 1
ATOM 1794 C C . LYS A 1 227 ? -14.677 13.974 26.692 1.00 97.62 227 LYS A C 1
ATOM 1796 O O . LYS A 1 227 ? -14.179 15.041 27.030 1.00 97.62 227 LYS A O 1
ATOM 1801 N N . LYS A 1 228 ? -13.952 12.893 26.393 1.00 96.75 228 LYS A N 1
ATOM 1802 C CA . LYS A 1 228 ? -12.486 12.819 26.509 1.00 96.75 228 LYS A CA 1
ATOM 1803 C C . LYS A 1 228 ? -11.775 13.809 25.581 1.00 96.75 228 LYS A C 1
ATOM 1805 O O . LYS A 1 228 ? -10.887 14.531 26.015 1.00 96.75 228 LYS A O 1
ATOM 1810 N N . GLU A 1 229 ? -12.208 13.911 24.325 1.00 95.88 229 GLU A N 1
ATOM 1811 C CA . GLU A 1 229 ? -11.666 14.858 23.342 1.00 95.88 229 GLU A CA 1
ATOM 1812 C C . GLU A 1 229 ? -11.796 16.313 23.816 1.00 95.88 229 GLU A C 1
ATOM 1814 O O . GLU A 1 229 ? -10.876 17.106 23.608 1.00 95.88 229 GLU A O 1
ATOM 1819 N N . ALA A 1 230 ? -12.905 16.663 24.478 1.00 94.56 230 ALA A N 1
ATOM 1820 C CA . ALA A 1 230 ? -13.119 17.997 25.038 1.00 94.56 230 ALA A CA 1
ATOM 1821 C C . ALA A 1 230 ? -12.224 18.288 26.258 1.00 94.56 230 ALA A C 1
ATOM 1823 O O . ALA A 1 230 ? -11.863 19.441 26.486 1.00 94.56 230 ALA A O 1
ATOM 1824 N N . GLU A 1 231 ? -11.847 17.256 27.019 1.00 94.94 231 GLU A N 1
ATOM 1825 C CA . GLU A 1 231 ? -10.919 17.344 28.156 1.00 94.94 231 GLU A CA 1
ATOM 1826 C C . GLU A 1 231 ? -9.445 17.409 27.702 1.00 94.94 231 GLU A C 1
ATOM 1828 O O . GLU A 1 231 ? -8.590 17.922 28.426 1.00 94.94 231 GLU A O 1
ATOM 1833 N N . CYS A 1 232 ? -9.122 16.935 26.491 1.00 92.62 232 CYS A N 1
ATOM 1834 C CA . CYS A 1 232 ? -7.763 16.980 25.954 1.00 92.62 232 CYS A CA 1
ATOM 1835 C C . CYS A 1 232 ? -7.271 18.418 25.727 1.00 92.62 232 CYS A C 1
ATOM 1837 O O . CYS A 1 232 ? -7.921 19.217 25.042 1.00 92.62 232 CYS A O 1
ATOM 1839 N N . HIS A 1 233 ? -6.035 18.699 26.156 1.00 91.88 233 HIS A N 1
ATOM 1840 C CA . HIS A 1 233 ? -5.369 19.977 25.901 1.00 91.88 233 HIS A CA 1
ATOM 1841 C C . HIS A 1 233 ? -5.367 20.324 24.404 1.00 91.88 233 HIS A C 1
ATOM 1843 O O . HIS A 1 233 ? -5.053 19.491 23.550 1.00 91.88 233 HIS A O 1
ATOM 1849 N N . TRP A 1 234 ? -5.716 21.565 24.069 1.00 84.88 234 TRP A N 1
ATOM 1850 C CA . TRP A 1 234 ? -5.986 21.973 22.685 1.00 84.88 234 TRP A CA 1
ATOM 1851 C C . TRP A 1 234 ? -4.755 21.922 21.771 1.00 84.88 234 TRP A C 1
ATOM 1853 O O . TRP A 1 234 ? -4.892 21.701 20.574 1.00 84.88 234 TRP A O 1
ATOM 1863 N N . LEU A 1 235 ? -3.565 22.119 22.345 1.00 87.56 235 LEU A N 1
ATOM 1864 C CA . LEU A 1 235 ? -2.285 22.150 21.625 1.00 87.56 235 LEU A CA 1
ATOM 1865 C C . LEU A 1 235 ? -1.513 20.820 21.672 1.00 87.56 235 LEU A C 1
ATOM 1867 O O . LEU A 1 235 ? -0.407 20.741 21.148 1.00 87.56 235 LEU A O 1
ATOM 1871 N N . ALA A 1 236 ? -2.047 19.785 22.328 1.00 87.81 236 ALA A N 1
ATOM 1872 C CA . ALA A 1 236 ? -1.365 18.494 22.397 1.00 87.81 236 ALA A CA 1
ATOM 1873 C C . ALA A 1 236 ? -1.355 17.813 21.018 1.00 87.81 236 ALA A C 1
ATOM 1875 O O . ALA A 1 236 ? -2.417 17.642 20.418 1.00 87.81 236 ALA A O 1
ATOM 1876 N N . ASN A 1 237 ? -0.165 17.410 20.551 1.00 87.75 237 ASN A N 1
ATOM 1877 C CA . ASN A 1 237 ? 0.076 16.831 19.217 1.00 87.75 237 ASN A CA 1
ATOM 1878 C C . ASN A 1 237 ? -0.541 17.691 18.097 1.00 87.75 237 ASN A C 1
ATOM 1880 O O . ASN A 1 237 ? -1.240 17.190 17.218 1.00 87.75 237 ASN A O 1
ATOM 1884 N N . TRP A 1 238 ? -0.376 19.015 18.192 1.00 86.94 238 TRP A N 1
ATOM 1885 C CA . TRP A 1 238 ? -1.038 19.971 17.301 1.00 86.94 238 TRP A CA 1
ATOM 1886 C C . TRP A 1 238 ? -0.756 19.703 15.818 1.00 86.94 238 TRP A C 1
ATOM 1888 O O . TRP A 1 238 ? -1.655 19.780 14.986 1.00 86.94 238 TRP A O 1
ATOM 1898 N N . ASP A 1 239 ? 0.489 19.380 15.500 1.00 85.38 239 ASP A N 1
ATOM 1899 C CA . ASP A 1 239 ? 0.969 19.027 14.169 1.00 85.38 239 ASP A CA 1
ATOM 1900 C C . ASP A 1 239 ? 0.301 17.769 13.595 1.00 85.38 239 ASP A C 1
ATOM 1902 O O . ASP A 1 239 ? 0.146 17.669 12.380 1.00 85.38 239 ASP A O 1
ATOM 1906 N N . GLU A 1 240 ? -0.149 16.857 14.457 1.00 84.00 240 GLU A N 1
ATOM 1907 C CA . GLU A 1 240 ? -0.711 15.569 14.057 1.00 84.00 240 GLU A CA 1
ATOM 1908 C C . GLU A 1 240 ? -2.249 15.570 14.029 1.00 84.00 240 GLU A C 1
ATOM 1910 O O . GLU A 1 240 ? -2.853 15.169 13.037 1.00 84.00 240 GLU A O 1
ATOM 1915 N N . ILE A 1 241 ? -2.905 16.027 15.103 1.00 90.62 241 ILE A N 1
ATOM 1916 C CA . ILE A 1 241 ? -4.347 15.788 15.311 1.00 90.62 241 ILE A CA 1
ATOM 1917 C C . ILE A 1 241 ? -5.204 17.055 15.338 1.00 90.62 241 ILE A C 1
ATOM 1919 O O . ILE A 1 241 ? -6.429 16.951 15.452 1.00 90.62 241 ILE A O 1
ATOM 1923 N N . ALA A 1 242 ? -4.617 18.258 15.270 1.00 90.56 242 ALA A N 1
ATOM 1924 C CA . ALA A 1 242 ? -5.398 19.490 15.417 1.00 90.56 242 ALA A CA 1
ATOM 1925 C C . ALA A 1 242 ? -6.472 19.619 14.333 1.00 90.56 242 ALA A C 1
ATOM 1927 O O . ALA A 1 242 ? -7.628 19.904 14.651 1.00 90.56 242 ALA A O 1
ATOM 1928 N N . LEU A 1 243 ? -6.115 19.359 13.070 1.00 89.69 243 LEU A N 1
ATOM 1929 C CA . LEU A 1 243 ? -7.067 19.411 11.962 1.00 89.69 243 LEU A CA 1
ATOM 1930 C C . LEU A 1 243 ? -8.183 18.373 12.142 1.00 89.69 243 LEU A C 1
ATOM 1932 O O . LEU A 1 243 ? -9.354 18.733 12.030 1.00 89.69 243 LEU A O 1
ATOM 1936 N N . SER A 1 244 ? -7.844 17.133 12.511 1.00 92.50 244 SER A N 1
ATOM 1937 C CA . SER A 1 244 ? -8.830 16.072 12.749 1.00 92.50 244 SER A CA 1
ATOM 1938 C C . SER A 1 244 ? -9.796 16.423 13.879 1.00 92.50 244 SER A C 1
ATOM 1940 O O . SER A 1 244 ? -11.004 16.260 13.732 1.00 92.50 244 SER A O 1
ATOM 1942 N N . ARG A 1 245 ? -9.306 17.007 14.981 1.00 93.75 245 ARG A N 1
ATOM 1943 C CA . ARG A 1 245 ? -10.153 17.481 16.094 1.00 93.75 245 ARG A CA 1
ATOM 1944 C C . ARG A 1 245 ? -11.040 18.662 15.695 1.00 93.75 245 ARG A C 1
ATOM 1946 O O . ARG A 1 245 ? -12.202 18.718 16.095 1.00 93.75 245 ARG A O 1
ATOM 1953 N N . MET A 1 246 ? -10.525 19.606 14.903 1.00 92.69 246 MET A N 1
ATOM 1954 C CA . MET A 1 246 ? -11.329 20.717 14.373 1.00 92.69 246 MET A CA 1
ATOM 1955 C C . MET A 1 246 ? -12.447 20.199 13.468 1.00 92.69 246 MET A C 1
ATOM 1957 O O . MET A 1 246 ? -13.603 20.579 13.640 1.00 92.69 246 MET A O 1
ATOM 1961 N N . MET A 1 247 ? -12.116 19.296 12.547 1.00 94.00 247 MET A N 1
ATOM 1962 C CA . MET A 1 247 ? -13.081 18.644 11.667 1.00 94.00 247 MET A CA 1
ATOM 1963 C C . MET A 1 247 ? -14.107 17.840 12.468 1.00 94.00 247 MET A C 1
ATOM 1965 O O . MET A 1 247 ? -15.301 18.010 12.247 1.00 94.00 247 MET A O 1
ATOM 1969 N N . TYR A 1 248 ? -13.682 17.069 13.468 1.00 95.75 248 TYR A N 1
ATOM 1970 C CA . TYR A 1 248 ? -14.585 16.348 14.363 1.00 95.75 248 TYR A CA 1
ATOM 1971 C C . TYR A 1 248 ? -15.616 17.260 15.031 1.00 95.75 248 TYR A C 1
ATOM 1973 O O . TYR A 1 248 ? -16.804 16.952 15.048 1.00 95.75 248 TYR A O 1
ATOM 1981 N N . ARG A 1 249 ? -15.199 18.421 15.536 1.00 93.69 249 ARG A N 1
ATOM 1982 C CA . ARG A 1 249 ? -16.116 19.362 16.197 1.00 93.69 249 ARG A CA 1
ATOM 1983 C C . ARG A 1 249 ? -17.090 20.037 15.235 1.00 93.69 249 ARG A C 1
ATOM 1985 O O . ARG A 1 249 ? -18.160 20.453 15.669 1.00 93.69 249 ARG A O 1
ATOM 1992 N N . ILE A 1 250 ? -16.727 20.148 13.959 1.00 95.25 250 ILE A N 1
ATOM 1993 C CA . ILE A 1 250 ? -17.583 20.714 12.911 1.00 95.25 250 ILE A CA 1
ATOM 1994 C C . ILE A 1 250 ? -18.569 19.663 12.389 1.00 95.25 250 ILE A C 1
ATOM 1996 O O . ILE A 1 250 ? -19.758 19.944 12.273 1.00 95.25 250 ILE A O 1
ATOM 2000 N N . TYR A 1 251 ? -18.082 18.464 12.072 1.00 95.50 251 TYR A N 1
ATOM 2001 C CA . TYR A 1 251 ? -18.835 17.443 11.338 1.00 95.50 251 TYR A CA 1
ATOM 2002 C C . TYR A 1 251 ? -19.404 16.328 12.228 1.00 95.50 251 TYR A C 1
ATOM 2004 O O . TYR A 1 251 ? -20.258 15.566 11.787 1.00 95.50 251 TYR A O 1
ATOM 2012 N N . GLY A 1 252 ? -18.963 16.227 13.482 1.00 95.25 252 GLY A N 1
ATOM 2013 C CA . GLY A 1 252 ? -19.457 15.267 14.473 1.00 95.25 252 GLY A CA 1
ATOM 2014 C C . GLY A 1 252 ? -18.862 13.859 14.382 1.00 95.25 252 GLY A C 1
ATOM 2015 O O . GLY A 1 252 ? -19.157 13.036 15.245 1.00 95.25 252 GLY A O 1
ATOM 2016 N N . LEU A 1 253 ? -18.015 13.584 13.387 1.00 96.25 253 LEU A N 1
ATOM 2017 C CA . LEU A 1 253 ? -17.294 12.319 13.208 1.00 96.25 253 LEU A CA 1
ATOM 2018 C C . LEU A 1 253 ? -15.791 12.583 13.151 1.00 96.25 253 LEU A C 1
ATOM 2020 O O . LEU A 1 253 ? -15.376 13.635 12.678 1.00 96.25 253 LEU A O 1
ATOM 2024 N N . TYR A 1 254 ? -14.974 11.672 13.669 1.00 96.69 254 TYR A N 1
ATOM 2025 C CA . TYR A 1 254 ? -13.521 11.818 13.615 1.00 96.69 254 TYR A CA 1
ATOM 2026 C C . TYR A 1 254 ? -13.013 11.422 12.217 1.00 96.69 254 TYR A C 1
ATOM 2028 O O . TYR A 1 254 ? -13.367 10.325 11.776 1.00 96.69 254 TYR A O 1
ATOM 2036 N N . PRO A 1 255 ? -12.285 12.293 11.494 1.00 94.06 255 PRO A N 1
ATOM 2037 C CA . PRO A 1 255 ? -11.764 11.989 10.160 1.00 94.06 255 PRO A CA 1
ATOM 2038 C C . PRO A 1 255 ? -10.498 11.124 10.188 1.00 94.06 255 PRO A C 1
ATOM 2040 O O . PRO A 1 255 ? -9.752 11.209 11.189 1.00 94.06 255 PRO A O 1
#

Secondary structure (DSSP, 8-state):
----SSEEEEEESTT-TTHHHHHHHHHHH-TTGGGS-EEEEEE-S-HHHHHHHHHHHHHHHHHHT--EEEEEES-HHHHHTT-SEEEE---SSHHHHHHHHHHHHHHTT---SS-SSSHHHHHHHHHHHHHHHHHHHHHHHHH-TTPEEEE--SSHHHHHHHHHHHSS-EEEE--SHHHHHHHHHHHHHT--GGGEEEEEEEETTEEEEEEEEETTT--B-HHHHHHHHHHS-TTT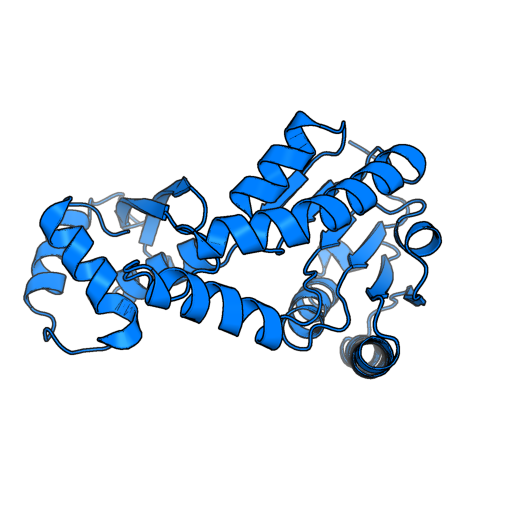THHHHHHHHHHHHHHSSB-

Mean predicted aligned error: 3.91 Å

Foldseek 3Di:
DDDPQEAEEFEEQLLDPVPVVVVLLVCLPDPVNLVHAAEYEYEYLDPVSSVVSLVVSVVSCVVSVGNYRYDYDPDLLVRLAQHQEYEYADDDPVVVLQVVLPVVVVVVPDPDDRNCQDDSSVVVNCVVVQVVLVVSLVSCCVRPQNHEYEYPYPPFQSNQVSSVVPHSHHYDYDDCVVVVLLVVLCVLLVHPSVQWDWDWDDTVVGIWTPFTAGPPPRHGCLVVSVVSLVVDDQCVPCVNCNVQSVCCVVPVTRD

Sequence (255 aa):
MKDYKKLKITMIGAGSTSFCPATLSDILLSDLLNSLPLEVCLMDIDKRALEVSTAYAEKAVKIAERDVKLWSTLDLDAAVKNADFVITAIEVDRYHYWSMDFHIPRRYGFRQVYGENGGPGGMFHTLRNLGPMLHIAERMEELCPEAWLINYTNPEAKLVEAVNRLTKIKAVGLCHGFGMGVDQVAKILEIPKEELDIVGYGLNHFGWLTSIKRRSNGENLYPLFKKKEAECHWLANWDEIALSRMMYRIYGLYP

pLDDT: mean 95.03, std 4.97, range [57.47, 98.88]

Radius of gyration: 20.75 Å; Cα contacts (8 Å, |Δi|>4): 419; chains: 1; bounding box: 43×56×49 Å

Solvent-accessible surface area (backbone atoms only — not comparable to full-atom values): 13814 Å² total; per-residue (Å²): 130,87,84,76,84,54,46,30,40,22,32,37,29,24,36,36,82,73,54,35,60,53,57,50,46,56,52,69,70,31,65,74,62,64,72,42,54,31,33,40,32,38,23,26,85,49,64,71,39,29,50,55,40,48,61,48,47,59,51,49,40,62,73,63,72,55,86,60,53,70,49,74,46,69,51,65,66,72,46,40,47,67,24,50,33,38,36,34,46,56,71,81,64,50,71,64,52,46,51,45,27,35,52,55,43,40,78,75,72,45,85,67,87,65,19,54,73,46,67,70,14,11,49,55,42,35,66,64,43,45,59,60,52,47,51,52,48,54,53,27,55,77,42,20,51,86,19,37,38,42,32,57,29,68,28,35,60,62,48,38,50,46,41,53,72,76,45,85,42,50,57,47,63,60,76,65,65,64,60,52,44,47,53,52,50,20,63,57,61,75,43,65,58,87,49,48,42,71,43,70,52,74,48,78,102,52,43,30,44,79,40,46,22,35,57,90,77,63,48,74,38,54,69,56,41,56,53,39,56,69,70,47,65,84,69,63,60,41,92,78,44,39,66,38,53,53,46,18,74,74,72,75,40,47,75